Protein AF-A0A7J0AF13-F1 (afdb_monomer)

Nearest PDB structures (foldseek):
  8qsz-assembly1_E  TM=7.015E-01  e=5.509E-02  Schizosaccharomyces pombe
  6hlr-assembly1_E  TM=6.072E-01  e=4.858E-02  Saccharomyces cerevisiae S288C
  9ja1-assembly1_E  TM=4.391E-01  e=2.145E-02  Saccharomyces cerevisiae
  7wbx-assembly1_E  TM=4.270E-01  e=4.023E-02  Komagataella phaffii
  7vba-assembly1_E  TM=4.712E-01  e=6.399E-01  Homo sapiens

Mean predicted aligned error: 3.15 Å

pLDDT: mean 95.15, std 4.58, range [65.56, 98.81]

Secondary structure (DSSP, 8-state):
---GGGGHHHHHHHHHHHHHHHHHHTT-TT-EEEEEEEEHHHHHHHHHHH-TTS-HHHHHHHHHPPP-EEEEEEEEE-SS-EEEEEEEEE-SSSB-HHHHHHHHHHHHHHT-SEEEEEEES--B-HHHHHHHHH-GGGGEEEEEETTEEEEEEEEEEEEETTTTEEEEEEEES--SHHHHHHHHHHH-

Sequence (188 aa):
MRNELSYYPEILDFIKTNLRSNFVSADKENIKIYWGRGELKTNLKRIISENSSLPSCIVEYTHKLQPLDLDVFALITDGVSFEIVILEVKLMKSVGLKEWSQLIGYCLVSNAKYGLLINIDNGCSSRLYDILQFENQLSMITTVYNGNEHNHYLGFMQWNSVTHNFEYSNLGYLKSLSMLSRCLISDF

Structure (mmCIF, N/CA/C/O backbone):
data_AF-A0A7J0AF13-F1
#
_entry.id   AF-A0A7J0AF13-F1
#
loop_
_atom_site.group_PDB
_atom_site.id
_atom_site.type_symbol
_atom_site.label_atom_id
_atom_site.label_alt_id
_atom_site.label_comp_id
_atom_site.label_asym_id
_atom_site.label_entity_id
_atom_site.label_seq_id
_atom_site.pdbx_PDB_ins_code
_atom_site.Cartn_x
_atom_site.Cartn_y
_atom_site.Cartn_z
_atom_site.occupancy
_atom_site.B_iso_or_equiv
_atom_site.auth_seq_id
_atom_site.auth_comp_id
_atom_site.auth_asym_id
_atom_site.auth_atom_id
_atom_site.pdbx_PDB_model_num
ATOM 1 N N . MET A 1 1 ? -0.270 -0.574 -27.224 1.00 65.56 1 MET A N 1
ATOM 2 C CA . MET A 1 1 ? 0.562 -0.372 -26.019 1.00 65.56 1 MET A CA 1
ATOM 3 C C . MET A 1 1 ? -0.387 -0.348 -24.832 1.00 65.56 1 MET A C 1
ATOM 5 O O . MET A 1 1 ? -1.352 0.406 -24.894 1.00 65.56 1 MET A O 1
ATOM 9 N N . ARG A 1 2 ? -0.213 -1.229 -23.839 1.00 82.69 2 ARG A N 1
ATOM 10 C CA . ARG A 1 2 ? -1.023 -1.193 -22.610 1.00 82.69 2 ARG A CA 1
ATOM 11 C C . ARG A 1 2 ? -0.657 0.068 -21.817 1.00 82.69 2 ARG A C 1
ATOM 13 O O . ARG A 1 2 ? 0.496 0.490 -21.849 1.00 82.69 2 ARG A O 1
ATOM 20 N N . ASN A 1 3 ? -1.636 0.688 -21.166 1.00 91.31 3 ASN A N 1
ATOM 21 C CA . ASN A 1 3 ? -1.393 1.770 -20.210 1.00 91.31 3 ASN A CA 1
ATOM 22 C C . ASN A 1 3 ? -1.354 1.200 -18.785 1.00 91.31 3 ASN A C 1
ATOM 24 O O . ASN A 1 3 ? -1.824 0.087 -18.551 1.00 91.31 3 ASN A O 1
ATOM 28 N N . GLU A 1 4 ? -0.814 1.964 -17.840 1.00 94.62 4 GLU A N 1
ATOM 29 C CA . GLU A 1 4 ? -0.686 1.587 -16.425 1.00 94.62 4 GLU A CA 1
ATOM 30 C C . GLU A 1 4 ? -2.000 1.053 -15.823 1.00 94.62 4 GLU A C 1
ATOM 32 O O . GLU A 1 4 ? -2.037 -0.048 -15.273 1.00 94.62 4 GLU A O 1
ATOM 37 N N . LEU A 1 5 ? -3.115 1.756 -16.054 1.00 94.75 5 LEU A N 1
ATOM 38 C CA . LEU A 1 5 ? -4.444 1.379 -15.554 1.00 94.75 5 LEU A CA 1
ATOM 39 C C . LEU A 1 5 ? -4.914 -0.006 -16.025 1.00 94.75 5 LEU A C 1
ATOM 41 O O . LEU A 1 5 ? -5.717 -0.646 -15.345 1.00 94.75 5 LEU A O 1
ATOM 45 N N . SER A 1 6 ? -4.442 -0.476 -17.182 1.00 95.88 6 SER A N 1
ATOM 46 C CA . SER A 1 6 ? -4.829 -1.780 -17.732 1.00 95.88 6 SER A CA 1
ATOM 47 C C . SER A 1 6 ? -4.214 -2.978 -16.998 1.00 95.88 6 SER A C 1
ATOM 49 O O . SER A 1 6 ? -4.656 -4.104 -17.237 1.00 95.88 6 SER A O 1
ATOM 51 N N . TYR A 1 7 ? -3.241 -2.744 -16.109 1.00 96.88 7 TYR A N 1
ATOM 52 C CA . TYR A 1 7 ? -2.615 -3.759 -15.252 1.00 96.88 7 TYR A CA 1
ATOM 53 C C . TYR A 1 7 ? -3.237 -3.825 -13.852 1.00 96.88 7 TYR A C 1
ATOM 55 O O . TYR A 1 7 ? -2.991 -4.769 -13.109 1.00 96.88 7 TYR A O 1
ATOM 63 N N . TYR A 1 8 ? -4.065 -2.849 -13.466 1.00 97.00 8 TYR A N 1
ATOM 64 C CA . TYR A 1 8 ? -4.617 -2.811 -12.108 1.00 97.00 8 TYR A CA 1
ATOM 65 C C . TYR A 1 8 ? -5.438 -4.065 -11.778 1.00 97.00 8 TYR A C 1
ATOM 67 O O . TYR A 1 8 ? -5.203 -4.637 -10.720 1.00 97.00 8 TYR A O 1
ATOM 75 N N . PRO A 1 9 ? -6.347 -4.565 -12.642 1.00 96.88 9 PRO A N 1
ATOM 76 C CA . PRO A 1 9 ? -7.152 -5.735 -12.292 1.00 96.88 9 PRO A CA 1
ATOM 77 C C . PRO A 1 9 ? -6.319 -6.968 -11.911 1.00 96.88 9 PRO A C 1
ATOM 79 O O . PRO A 1 9 ? -6.610 -7.598 -10.899 1.00 96.88 9 PRO A O 1
ATOM 82 N N . GLU A 1 10 ? -5.265 -7.275 -12.673 1.00 97.00 10 GLU A N 1
ATOM 83 C CA . GLU A 1 10 ? -4.387 -8.429 -12.421 1.00 97.00 10 GLU A CA 1
ATOM 84 C C . GLU A 1 10 ? -3.527 -8.240 -11.158 1.00 97.00 10 GLU A C 1
ATOM 86 O O . GLU A 1 10 ? -3.435 -9.155 -10.341 1.00 97.00 10 GLU A O 1
ATOM 91 N N . ILE A 1 11 ? -2.982 -7.039 -10.933 1.00 97.94 11 ILE A N 1
ATOM 92 C CA . ILE A 1 11 ? -2.206 -6.719 -9.724 1.00 97.94 11 ILE A CA 1
ATOM 93 C C . ILE A 1 11 ? -3.076 -6.841 -8.466 1.00 97.94 11 ILE A C 1
ATOM 95 O O . ILE A 1 11 ? -2.681 -7.471 -7.482 1.00 97.94 11 ILE A O 1
ATOM 99 N N . LEU A 1 12 ? -4.270 -6.241 -8.479 1.00 98.19 12 LEU A N 1
ATOM 100 C CA . LEU A 1 12 ? -5.152 -6.214 -7.311 1.00 98.19 12 LEU A CA 1
ATOM 101 C C . LEU A 1 12 ? -5.711 -7.594 -6.981 1.00 98.19 12 LEU A C 1
ATOM 103 O O . LEU A 1 12 ? -5.842 -7.927 -5.801 1.00 98.19 12 LEU A O 1
ATOM 107 N N . ASP A 1 13 ? -6.018 -8.403 -7.995 1.00 97.88 13 ASP A N 1
ATOM 108 C CA . ASP A 1 13 ? -6.452 -9.782 -7.789 1.00 97.88 13 ASP A CA 1
ATOM 109 C C . ASP A 1 13 ? -5.330 -10.644 -7.196 1.00 97.88 13 ASP A C 1
ATOM 111 O O . ASP A 1 13 ? -5.554 -11.364 -6.218 1.00 97.88 13 ASP A O 1
ATOM 115 N N . PHE A 1 14 ? -4.097 -10.485 -7.690 1.00 98.00 14 PHE A N 1
ATOM 116 C CA . PHE A 1 14 ? -2.933 -11.181 -7.147 1.00 98.00 14 PHE A CA 1
ATOM 117 C C . PHE A 1 14 ? -2.690 -10.835 -5.673 1.00 98.00 14 PHE A C 1
ATOM 119 O O . PHE A 1 14 ? -2.551 -11.735 -4.835 1.00 98.00 14 PHE A O 1
ATOM 126 N N . ILE A 1 15 ? -2.672 -9.537 -5.335 1.00 98.12 15 ILE A N 1
ATOM 127 C CA . ILE A 1 15 ? -2.490 -9.073 -3.952 1.00 98.12 15 ILE A CA 1
ATOM 128 C C . ILE A 1 15 ? -3.622 -9.606 -3.075 1.00 98.12 15 ILE A C 1
ATOM 130 O O . ILE A 1 15 ? -3.361 -10.202 -2.032 1.00 98.12 15 ILE A O 1
ATOM 134 N N . LYS A 1 16 ? -4.879 -9.447 -3.504 1.00 98.00 16 LYS A N 1
ATOM 135 C CA . LYS A 1 16 ? -6.052 -9.906 -2.750 1.00 98.00 16 LYS A CA 1
ATOM 136 C C . LYS A 1 16 ? -5.995 -11.404 -2.466 1.00 98.00 16 LYS A C 1
ATOM 138 O O . LYS A 1 16 ? -6.278 -11.808 -1.340 1.00 98.00 16 LYS A O 1
ATOM 143 N N . THR A 1 17 ? -5.633 -12.210 -3.460 1.00 97.31 17 THR A N 1
ATOM 144 C CA . THR A 1 17 ? -5.531 -13.668 -3.328 1.00 97.31 17 THR A CA 1
ATOM 145 C C . THR A 1 17 ? -4.426 -14.061 -2.350 1.00 97.31 17 THR A C 1
ATOM 147 O O . THR A 1 17 ? -4.671 -14.861 -1.449 1.00 97.31 17 THR A O 1
ATOM 150 N N . ASN A 1 18 ? -3.246 -13.437 -2.447 1.00 96.81 18 ASN A N 1
ATOM 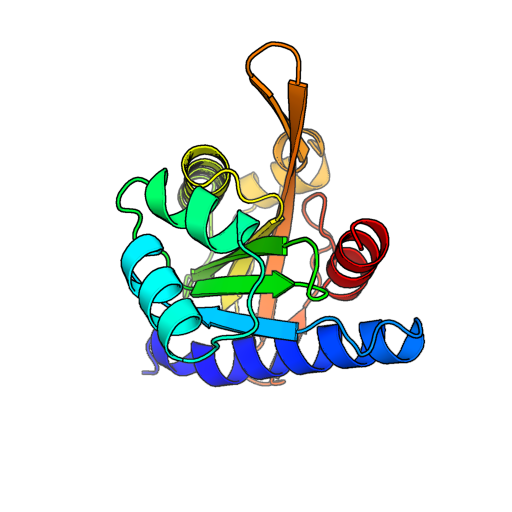151 C CA . ASN A 1 18 ? -2.136 -13.690 -1.524 1.00 96.81 18 ASN A CA 1
ATOM 152 C C . ASN A 1 18 ? -2.479 -13.296 -0.081 1.00 96.81 18 ASN A C 1
ATOM 154 O O . ASN A 1 18 ? -2.287 -14.097 0.834 1.00 96.81 18 ASN A O 1
ATOM 158 N N . LEU A 1 19 ? -3.022 -12.090 0.129 1.00 97.88 19 LEU A N 1
ATOM 159 C CA . LEU A 1 19 ? -3.420 -11.627 1.460 1.00 97.88 19 LEU A CA 1
ATOM 160 C C . LEU A 1 19 ? -4.483 -12.553 2.066 1.00 97.88 19 LEU A C 1
ATOM 162 O O . LEU A 1 19 ? -4.312 -13.025 3.185 1.00 97.88 19 LEU A O 1
ATOM 166 N N . ARG A 1 20 ? -5.539 -12.889 1.310 1.00 97.44 20 ARG A N 1
ATOM 167 C CA . ARG A 1 20 ? -6.596 -13.799 1.779 1.00 97.44 20 ARG A CA 1
ATOM 168 C C . ARG A 1 20 ? -6.065 -15.178 2.141 1.00 97.44 20 ARG A C 1
ATOM 170 O O . ARG A 1 20 ? -6.427 -15.692 3.191 1.00 97.44 20 ARG A O 1
ATOM 177 N N . SER A 1 21 ? -5.202 -15.759 1.308 1.00 97.06 21 SER A N 1
ATOM 178 C CA . SER A 1 21 ? -4.599 -17.065 1.595 1.00 97.06 21 SER A CA 1
ATOM 179 C C . SER A 1 21 ? -3.821 -17.046 2.914 1.00 97.06 21 SER A C 1
ATOM 181 O O . SER A 1 21 ? -3.918 -17.986 3.703 1.00 97.06 21 SER A O 1
ATOM 183 N N . ASN A 1 22 ? -3.078 -15.968 3.178 1.00 97.31 22 ASN A N 1
ATOM 184 C CA . ASN A 1 22 ? -2.325 -15.815 4.421 1.00 97.31 22 ASN A CA 1
ATOM 185 C C . ASN A 1 22 ? -3.239 -15.575 5.629 1.00 97.31 22 ASN A C 1
ATOM 187 O O . ASN A 1 22 ? -2.968 -16.115 6.696 1.00 97.31 22 ASN A O 1
ATOM 191 N N . PHE A 1 23 ? -4.325 -14.814 5.472 1.00 97.50 23 PHE A N 1
ATOM 192 C CA . PHE A 1 23 ? -5.306 -14.604 6.540 1.00 97.50 23 PHE A CA 1
ATOM 193 C C . PHE A 1 23 ? -6.016 -15.903 6.923 1.00 97.50 23 PHE A C 1
ATOM 195 O O . PHE A 1 23 ? -6.114 -16.208 8.105 1.00 97.50 23 PHE A O 1
ATOM 202 N N . VAL A 1 24 ? -6.439 -16.700 5.937 1.00 96.62 24 VAL A N 1
ATOM 203 C CA . VAL A 1 24 ? -7.043 -18.024 6.168 1.00 96.62 24 VAL A CA 1
ATOM 204 C C . VAL A 1 24 ? -6.066 -18.946 6.890 1.00 96.62 24 VAL A C 1
ATOM 206 O O . VAL A 1 24 ? -6.417 -19.556 7.890 1.00 96.62 24 VAL A O 1
ATOM 209 N N . SER A 1 25 ? -4.808 -18.985 6.444 1.00 96.38 25 SER A N 1
ATOM 210 C CA . SER A 1 25 ? -3.770 -19.816 7.073 1.00 96.38 25 SER A CA 1
ATOM 211 C C . SER A 1 25 ? -3.437 -19.403 8.515 1.00 96.38 25 SER A C 1
ATOM 213 O O . SER A 1 25 ? -2.764 -20.151 9.218 1.00 96.38 25 SER A O 1
ATOM 215 N N . ALA A 1 26 ? -3.864 -18.210 8.936 1.00 96.44 26 ALA A N 1
ATOM 216 C CA . ALA A 1 26 ? -3.684 -17.673 10.279 1.00 96.44 26 ALA A CA 1
ATOM 217 C C . ALA A 1 26 ? -4.999 -17.613 11.082 1.00 96.44 26 ALA A C 1
ATOM 219 O O . ALA A 1 26 ? -5.052 -16.901 12.081 1.00 96.44 26 ALA A O 1
ATOM 220 N N . ASP A 1 27 ? -6.056 -18.303 10.635 1.00 95.88 27 ASP A N 1
ATOM 221 C CA . ASP A 1 27 ? -7.389 -18.320 11.260 1.00 95.88 27 ASP A CA 1
ATOM 222 C C . ASP A 1 27 ? -8.041 -16.922 11.390 1.00 95.88 27 ASP A C 1
ATOM 224 O O . ASP A 1 27 ? -8.813 -16.643 12.308 1.00 95.88 27 ASP A O 1
ATOM 228 N N . LYS A 1 28 ? -7.742 -16.020 10.445 1.00 95.81 28 LYS A N 1
ATOM 229 C CA . LYS A 1 28 ? -8.229 -14.627 10.381 1.00 95.81 28 LYS A CA 1
ATOM 230 C C . LYS A 1 28 ? -9.113 -14.377 9.153 1.00 95.81 28 LYS A C 1
ATOM 232 O O . LYS A 1 28 ? -9.051 -13.330 8.508 1.00 95.81 28 LYS A O 1
ATOM 237 N N . GLU A 1 29 ? -9.954 -15.348 8.802 1.00 93.12 29 GLU A N 1
ATOM 238 C CA . GLU A 1 29 ? -10.833 -15.304 7.616 1.00 93.12 29 GLU A CA 1
ATOM 239 C C . GLU A 1 29 ? -11.835 -14.137 7.625 1.00 93.12 29 GLU A C 1
ATOM 241 O O . GLU A 1 29 ? -12.365 -13.742 6.584 1.00 93.12 29 GLU A O 1
ATOM 246 N N . ASN A 1 30 ? -12.096 -13.570 8.804 1.00 93.75 30 ASN A N 1
ATOM 247 C CA . ASN A 1 30 ? -12.974 -12.424 8.989 1.00 93.75 30 ASN A CA 1
ATOM 248 C C . ASN A 1 30 ? -12.384 -11.110 8.451 1.00 93.75 30 ASN A C 1
ATOM 250 O O . ASN A 1 30 ? -13.149 -10.163 8.259 1.00 93.75 30 ASN A O 1
ATOM 254 N N . ILE A 1 31 ? -11.074 -11.042 8.174 1.00 97.00 31 ILE A N 1
ATOM 255 C CA . ILE A 1 31 ? -10.447 -9.857 7.580 1.00 97.00 31 ILE A CA 1
ATOM 256 C C . ILE A 1 31 ? -10.919 -9.689 6.128 1.00 97.00 31 ILE A C 1
ATOM 258 O O . ILE A 1 31 ? -10.664 -10.511 5.241 1.00 97.00 31 ILE A O 1
ATOM 262 N N . LYS A 1 32 ? -11.591 -8.571 5.858 1.00 96.94 32 LYS A N 1
ATOM 263 C CA . LYS A 1 32 ? -12.127 -8.196 4.545 1.00 96.94 32 LYS A CA 1
ATOM 264 C C . LYS A 1 32 ? -11.260 -7.129 3.889 1.00 96.94 32 LYS A C 1
ATOM 266 O O . LYS A 1 32 ? -10.675 -6.293 4.564 1.00 96.94 32 LYS A O 1
ATOM 271 N N . ILE A 1 33 ? -11.221 -7.151 2.555 1.00 98.00 33 ILE A N 1
ATOM 272 C CA . ILE A 1 33 ? -10.459 -6.216 1.716 1.00 98.00 33 ILE A CA 1
ATOM 273 C C . ILE A 1 33 ? -11.420 -5.567 0.719 1.00 98.00 33 ILE A C 1
ATOM 275 O O . ILE A 1 33 ? -12.063 -6.279 -0.063 1.00 98.00 33 ILE A O 1
ATOM 279 N N . TYR A 1 34 ? -11.473 -4.237 0.713 1.00 98.12 34 TYR A N 1
ATOM 280 C CA . TYR A 1 34 ? -12.252 -3.431 -0.226 1.00 98.12 34 TYR A CA 1
ATOM 281 C C . TYR A 1 34 ? -11.329 -2.490 -1.001 1.00 98.12 34 TYR A C 1
ATOM 283 O O . TYR A 1 34 ? -10.564 -1.739 -0.405 1.00 98.12 34 TYR A O 1
ATOM 291 N N . TRP A 1 35 ? -11.410 -2.518 -2.330 1.00 98.12 35 TRP A N 1
ATOM 292 C CA . TRP A 1 35 ? -10.559 -1.707 -3.202 1.00 98.12 35 TRP A CA 1
ATOM 293 C C . TRP A 1 35 ? -11.234 -0.390 -3.601 1.00 98.12 35 TRP A C 1
ATOM 295 O O . TRP A 1 35 ? -12.439 -0.351 -3.878 1.00 98.12 35 TRP A O 1
ATOM 305 N N . GLY A 1 36 ? -10.440 0.673 -3.703 1.00 97.31 36 GLY A N 1
ATOM 306 C CA . GLY A 1 36 ? -10.844 1.961 -4.264 1.00 97.31 36 GLY A CA 1
ATOM 307 C C . GLY A 1 36 ? -9.745 2.579 -5.131 1.00 97.31 36 GLY A C 1
ATOM 308 O O . GLY A 1 36 ? -8.573 2.246 -4.986 1.00 97.31 36 GLY A O 1
ATOM 309 N N . ARG A 1 37 ? -10.131 3.466 -6.056 1.00 96.31 37 ARG A N 1
ATOM 310 C CA . ARG A 1 37 ? -9.220 4.165 -6.984 1.00 96.31 37 ARG A CA 1
ATOM 311 C C . ARG A 1 37 ? -9.659 5.610 -7.195 1.00 96.31 37 ARG A C 1
ATOM 313 O O . ARG A 1 37 ? -10.852 5.857 -7.370 1.00 96.31 37 ARG A O 1
ATOM 320 N N . GLY A 1 38 ? -8.697 6.523 -7.297 1.00 96.00 38 GLY A N 1
ATOM 321 C CA . GLY A 1 38 ? -8.934 7.960 -7.395 1.00 96.00 38 GLY A CA 1
ATOM 322 C C . GLY A 1 38 ? -9.121 8.566 -6.010 1.00 96.00 38 GLY A C 1
ATOM 323 O O . GLY A 1 38 ? -8.490 8.126 -5.051 1.00 96.00 38 GLY A O 1
ATOM 324 N N . GLU A 1 39 ? -10.000 9.557 -5.903 1.00 97.75 39 GLU A N 1
ATOM 325 C CA . GLU A 1 39 ? -10.190 10.318 -4.669 1.00 97.75 39 GLU A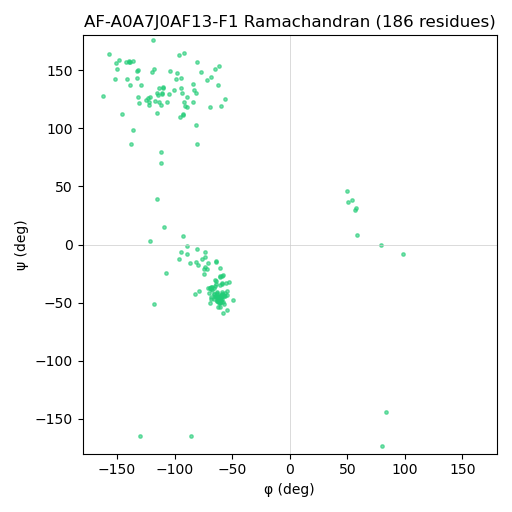 CA 1
ATOM 326 C C . GLU A 1 39 ? -10.632 9.424 -3.490 1.00 97.75 39 GLU A C 1
ATOM 328 O O . GLU A 1 39 ? -11.682 8.762 -3.532 1.00 97.75 39 GLU A O 1
ATOM 333 N N . LEU A 1 40 ? -9.811 9.396 -2.436 1.00 97.69 40 LEU A N 1
ATOM 334 C CA . LEU A 1 40 ? -9.927 8.504 -1.282 1.00 97.69 40 LEU A CA 1
ATOM 335 C C . LEU A 1 40 ? -11.260 8.672 -0.540 1.00 97.69 40 LEU A C 1
ATOM 337 O O . LEU A 1 40 ? -11.947 7.683 -0.273 1.00 97.69 40 LEU A O 1
ATOM 341 N N . LYS A 1 41 ? -11.669 9.908 -0.229 1.00 97.25 41 LYS A N 1
ATOM 342 C CA . LYS A 1 41 ? -12.869 10.191 0.573 1.00 97.25 41 LYS A CA 1
ATOM 343 C C . LYS A 1 41 ? -14.140 9.740 -0.138 1.00 97.25 41 LYS A C 1
ATOM 345 O O . LYS A 1 41 ? -15.013 9.128 0.477 1.00 97.25 41 LYS A O 1
ATOM 350 N N . THR A 1 42 ? -14.254 10.020 -1.430 1.00 96.94 42 THR A N 1
ATOM 351 C CA . THR A 1 42 ? -15.397 9.639 -2.265 1.00 96.94 42 THR A CA 1
ATOM 352 C C . THR A 1 42 ? -15.482 8.126 -2.406 1.00 96.94 42 THR A C 1
ATOM 354 O O . THR A 1 42 ? -16.564 7.556 -2.258 1.00 96.94 42 THR A O 1
ATOM 357 N N . ASN A 1 43 ? -14.351 7.449 -2.614 1.00 97.75 43 ASN A N 1
ATOM 358 C CA . ASN A 1 43 ? -14.334 5.991 -2.698 1.00 97.75 43 ASN A CA 1
ATOM 359 C C . ASN A 1 43 ? -14.662 5.317 -1.363 1.00 97.75 43 ASN A C 1
ATOM 361 O O . ASN A 1 43 ? -15.409 4.342 -1.362 1.00 97.75 43 ASN A O 1
ATOM 365 N N . LEU A 1 44 ? -14.174 5.834 -0.233 1.00 97.44 44 LEU A N 1
ATOM 366 C CA . LEU A 1 44 ? -14.549 5.314 1.084 1.00 97.44 44 LEU A CA 1
ATOM 367 C C . LEU A 1 44 ? -16.041 5.500 1.357 1.00 97.44 44 LEU A C 1
ATOM 369 O O . LEU A 1 44 ? -16.696 4.554 1.784 1.00 97.44 44 LEU A O 1
ATOM 373 N N . LYS A 1 45 ? -16.618 6.663 1.026 1.00 96.31 45 LYS A N 1
ATOM 374 C CA . LYS A 1 45 ? -18.074 6.877 1.111 1.00 96.31 45 LYS A CA 1
ATOM 375 C C . 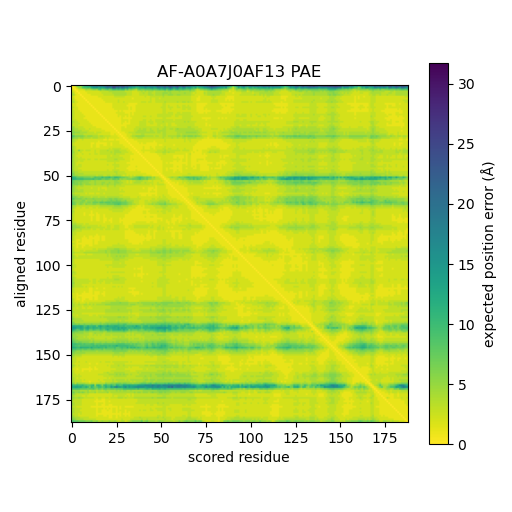LYS A 1 45 ? -18.854 5.859 0.282 1.00 96.31 45 LYS A C 1
ATOM 377 O O . LYS A 1 45 ? -19.844 5.322 0.772 1.00 96.31 45 LYS A O 1
ATOM 382 N N . ARG A 1 46 ? -18.394 5.567 -0.939 1.00 97.25 46 ARG A N 1
ATOM 383 C CA . ARG A 1 46 ? -18.987 4.532 -1.796 1.00 97.25 46 ARG A CA 1
ATOM 384 C C . ARG A 1 46 ? -18.914 3.153 -1.128 1.00 97.25 46 ARG A C 1
ATOM 386 O O . ARG A 1 46 ? -19.944 2.502 -0.987 1.00 97.25 46 ARG A O 1
ATOM 393 N N . ILE A 1 47 ? -17.737 2.748 -0.645 1.00 97.62 47 ILE A N 1
ATOM 394 C CA . ILE A 1 47 ? -17.539 1.460 0.042 1.00 97.62 47 ILE A CA 1
ATOM 395 C C . ILE A 1 47 ? -18.446 1.351 1.279 1.00 97.62 47 ILE A C 1
ATOM 397 O O . ILE A 1 47 ? -19.083 0.319 1.470 1.00 97.62 47 ILE A O 1
ATOM 401 N N . ILE A 1 48 ? -18.568 2.418 2.074 1.00 96.81 48 ILE A N 1
ATOM 402 C CA . ILE A 1 48 ? -19.472 2.484 3.233 1.00 96.81 48 ILE A CA 1
ATOM 403 C C . ILE A 1 48 ? -20.934 2.332 2.806 1.00 96.81 48 ILE A C 1
ATOM 405 O O . ILE A 1 48 ? -21.660 1.545 3.405 1.00 96.81 48 ILE A O 1
ATOM 409 N N . SER A 1 49 ? -21.374 3.031 1.754 1.00 96.38 49 SER A N 1
ATOM 410 C CA . SER A 1 49 ? -22.761 2.916 1.278 1.00 96.38 49 SER A CA 1
ATOM 411 C C . SER A 1 49 ? -23.110 1.525 0.745 1.00 96.38 49 SER A C 1
ATOM 413 O O . SER A 1 49 ? -24.251 1.091 0.866 1.00 96.38 49 SER A O 1
ATOM 415 N N . GLU A 1 50 ? -22.129 0.815 0.186 1.00 96.69 50 GLU A N 1
ATOM 416 C CA . GLU A 1 50 ? -22.293 -0.544 -0.335 1.00 96.69 50 GLU A CA 1
ATOM 417 C C . GLU A 1 50 ? -22.225 -1.612 0.775 1.00 96.69 50 GLU A C 1
ATOM 419 O O . GLU A 1 50 ? -22.615 -2.754 0.544 1.00 96.69 50 GLU A O 1
ATOM 424 N N . ASN A 1 51 ? -21.739 -1.265 1.977 1.00 95.00 51 ASN A N 1
ATOM 425 C CA . ASN A 1 51 ? -21.463 -2.213 3.060 1.00 95.00 51 ASN A CA 1
ATOM 426 C C . ASN A 1 51 ? -21.920 -1.656 4.421 1.00 95.00 51 ASN A C 1
ATOM 428 O O . ASN A 1 51 ? -21.130 -1.104 5.188 1.00 95.00 51 ASN A O 1
ATOM 432 N N . SER A 1 52 ? -23.196 -1.863 4.762 1.00 84.88 52 SER A N 1
ATOM 433 C CA . SER A 1 52 ? -23.817 -1.330 5.989 1.00 84.88 52 SER A CA 1
ATOM 434 C C . SER A 1 52 ? -23.237 -1.867 7.304 1.00 84.88 52 SER A C 1
ATOM 436 O O . SER A 1 52 ? -23.506 -1.303 8.360 1.00 84.88 52 SER A O 1
ATOM 438 N N . SER A 1 53 ? -22.450 -2.945 7.261 1.00 88.88 53 SER A N 1
ATOM 439 C CA . SER A 1 53 ? -21.856 -3.584 8.439 1.00 88.88 53 SER A CA 1
ATOM 440 C C . SER A 1 53 ? -20.449 -3.080 8.782 1.00 88.88 53 SER A C 1
ATOM 442 O O . SER A 1 53 ? -19.770 -3.717 9.584 1.00 88.88 53 SER A O 1
ATOM 444 N N . LEU A 1 54 ? -19.947 -2.033 8.119 1.00 93.56 54 LEU A N 1
ATOM 445 C CA . LEU A 1 54 ? -18.621 -1.490 8.421 1.00 93.56 54 LEU A CA 1
ATOM 446 C C . LEU A 1 54 ? -18.615 -0.740 9.766 1.00 93.56 54 LEU A C 1
ATOM 448 O O . LEU A 1 54 ? -19.583 -0.041 10.074 1.00 93.56 54 LEU A O 1
ATOM 452 N N . PRO A 1 55 ? -17.535 -0.853 10.564 1.00 92.94 55 PRO A N 1
ATOM 453 C CA . PRO A 1 55 ? -17.455 -0.213 11.873 1.00 92.94 55 PRO A CA 1
ATOM 454 C C . PRO A 1 55 ? -17.460 1.321 11.788 1.00 92.94 55 PRO A C 1
ATOM 456 O O . PRO A 1 55 ? -16.965 1.926 10.831 1.00 92.94 55 PRO A O 1
ATOM 459 N N . SER A 1 56 ? -17.986 1.970 12.833 1.00 93.69 56 SER A N 1
ATOM 460 C CA . SER A 1 56 ? -18.136 3.433 12.903 1.00 93.69 56 SER A CA 1
ATOM 461 C C . SER A 1 56 ? -16.807 4.188 12.816 1.00 93.69 56 SER A C 1
ATOM 463 O O . SER A 1 56 ? -16.772 5.300 12.289 1.00 93.69 56 SER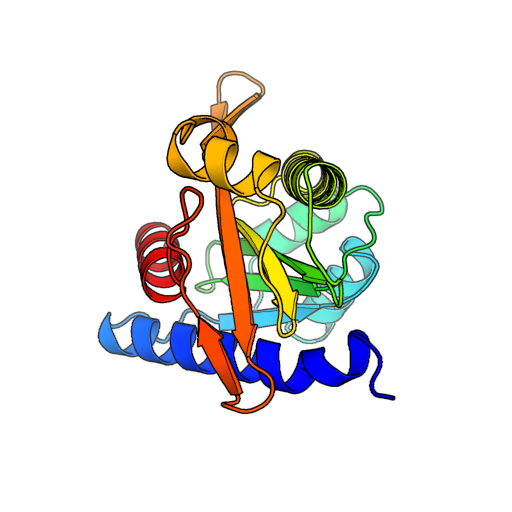 A O 1
ATOM 465 N N . CYS A 1 57 ? -15.701 3.579 13.253 1.00 95.25 57 CYS A N 1
ATOM 466 C CA . CYS A 1 57 ? -14.363 4.166 13.177 1.00 95.25 57 CYS A CA 1
ATOM 467 C C . CYS A 1 57 ? -13.944 4.504 11.730 1.00 95.25 57 CYS A C 1
ATOM 469 O O . CYS A 1 57 ? -13.309 5.535 11.504 1.00 95.25 57 CYS A O 1
ATOM 471 N N . ILE A 1 58 ? -14.377 3.719 10.732 1.00 96.88 58 ILE A N 1
ATOM 472 C CA . ILE A 1 58 ? -14.127 3.990 9.303 1.00 96.88 58 ILE A CA 1
ATOM 473 C C . ILE A 1 58 ? -14.911 5.227 8.846 1.00 96.88 58 ILE A C 1
ATOM 475 O O . ILE A 1 58 ? -14.410 6.053 8.077 1.00 96.88 58 ILE A O 1
ATOM 479 N N . VAL A 1 59 ? -16.144 5.386 9.337 1.00 95.12 59 VAL A N 1
ATOM 480 C CA . VAL A 1 59 ? -17.002 6.540 9.034 1.00 95.12 59 VAL A CA 1
ATOM 481 C C . VAL A 1 59 ? -16.400 7.818 9.620 1.00 95.12 59 VAL A C 1
ATOM 483 O O . VAL A 1 59 ? -16.278 8.827 8.925 1.00 95.12 59 VAL A O 1
ATOM 486 N N . GLU A 1 60 ? -15.972 7.776 10.881 1.00 95.62 60 GLU A N 1
ATOM 487 C CA . GLU A 1 60 ? -15.309 8.896 11.557 1.00 95.62 60 GLU A CA 1
ATOM 488 C C . GLU A 1 60 ? -14.009 9.306 10.864 1.00 95.62 60 GLU A C 1
ATOM 490 O O . GLU A 1 60 ? -13.775 10.498 10.645 1.00 95.62 60 GLU A O 1
ATOM 495 N N . TYR A 1 61 ? -13.187 8.329 10.479 1.00 95.88 61 TYR A N 1
ATOM 496 C CA . TYR A 1 61 ? -11.980 8.556 9.691 1.00 95.88 61 TYR A CA 1
ATOM 497 C C . TYR A 1 61 ? -12.301 9.253 8.363 1.00 95.88 61 TYR A C 1
ATOM 499 O O . TYR A 1 61 ? -11.744 10.310 8.061 1.00 95.88 61 TYR A O 1
ATOM 507 N N . THR A 1 62 ? -13.284 8.737 7.618 1.00 95.94 62 THR A N 1
ATOM 508 C CA . THR A 1 62 ? -13.684 9.278 6.308 1.00 95.94 62 THR A CA 1
ATOM 509 C C . THR A 1 62 ? -14.129 10.742 6.388 1.00 95.94 62 THR A C 1
ATOM 511 O O . THR A 1 62 ? -13.884 11.522 5.465 1.00 95.94 62 THR A O 1
ATOM 514 N N . HIS A 1 63 ? -14.756 11.167 7.489 1.00 93.50 63 HIS A N 1
ATOM 515 C CA . HIS A 1 63 ? -15.152 12.566 7.672 1.00 93.50 63 HIS A CA 1
ATOM 516 C C . HIS A 1 63 ? -13.958 13.522 7.786 1.00 93.50 63 HIS A C 1
ATOM 518 O O . HIS A 1 63 ? -14.023 14.626 7.232 1.00 93.50 63 HIS A O 1
ATOM 524 N N . LYS A 1 64 ? -12.876 13.087 8.443 1.00 92.31 64 LYS A N 1
ATOM 525 C CA . LYS A 1 64 ? -11.668 13.886 8.711 1.00 92.31 64 LYS A CA 1
ATOM 526 C C . LYS A 1 64 ? -10.727 13.985 7.508 1.00 92.31 64 LYS A C 1
ATOM 528 O O . LYS A 1 64 ? -9.888 14.883 7.472 1.00 92.31 64 LYS A O 1
ATOM 533 N N . LEU A 1 65 ? -10.880 13.100 6.522 1.00 93.25 65 LEU A N 1
ATOM 534 C CA . LEU A 1 65 ? -10.034 13.082 5.334 1.00 93.25 65 LEU A CA 1
ATOM 535 C C . LEU A 1 65 ? -10.135 14.364 4.505 1.00 93.25 65 LEU A C 1
ATOM 537 O O . LEU A 1 65 ? -11.233 14.874 4.231 1.00 93.25 65 LEU A O 1
ATOM 541 N N . GLN A 1 66 ? -8.967 14.821 4.061 1.00 89.25 66 GLN A N 1
ATOM 542 C CA . GLN A 1 66 ? -8.815 15.791 2.983 1.00 89.25 66 GLN A CA 1
ATOM 543 C C . GLN A 1 66 ? -8.937 15.088 1.622 1.00 89.25 66 GLN A C 1
ATOM 545 O O . GLN A 1 66 ? -8.702 13.879 1.554 1.00 89.25 66 GLN A O 1
ATOM 550 N N . PRO A 1 67 ? -9.296 15.814 0.546 1.00 89.44 67 PRO A N 1
ATOM 551 C CA . PRO A 1 67 ? -9.257 15.264 -0.804 1.00 89.44 67 PRO A CA 1
ATOM 552 C C . PRO A 1 67 ? -7.854 14.754 -1.135 1.00 89.44 67 PRO A C 1
ATOM 554 O O . PRO A 1 67 ? -6.877 15.495 -1.008 1.00 89.44 67 PRO A O 1
ATOM 557 N N . LEU A 1 68 ? -7.762 13.490 -1.541 1.00 96.12 68 LEU A N 1
ATOM 558 C CA . LEU A 1 68 ? -6.499 12.854 -1.893 1.00 96.12 68 LEU A CA 1
ATOM 559 C C . LEU A 1 68 ? -6.721 11.866 -3.033 1.00 96.12 68 LEU A C 1
ATOM 561 O O . LEU A 1 68 ? -7.383 10.847 -2.843 1.00 96.12 68 LEU A O 1
ATOM 565 N N . ASP A 1 69 ? -6.169 12.167 -4.204 1.00 97.50 69 ASP A N 1
ATOM 566 C CA . ASP A 1 69 ? -6.216 11.273 -5.358 1.00 97.50 69 ASP A CA 1
ATOM 567 C C . ASP A 1 69 ? -5.095 10.238 -5.279 1.00 97.50 69 ASP A C 1
ATOM 569 O O . ASP A 1 69 ? -3.917 10.590 -5.199 1.00 97.50 69 ASP A O 1
ATOM 573 N N . LEU A 1 70 ? -5.485 8.963 -5.301 1.00 97.94 70 LEU A N 1
ATOM 574 C CA . LEU A 1 70 ? -4.590 7.812 -5.228 1.00 97.94 70 LEU A CA 1
ATOM 575 C C . LEU A 1 70 ? -4.728 6.943 -6.478 1.00 97.94 70 LEU A C 1
ATOM 577 O O . LEU A 1 70 ? -5.832 6.787 -7.013 1.00 97.94 70 LEU A O 1
ATOM 581 N N . ASP A 1 71 ? -3.633 6.297 -6.878 1.00 97.88 71 ASP A N 1
ATOM 582 C CA . ASP A 1 71 ? -3.657 5.258 -7.909 1.00 97.88 71 ASP A CA 1
ATOM 583 C C . ASP A 1 71 ? -4.605 4.126 -7.494 1.00 97.88 71 ASP A C 1
ATOM 585 O O . ASP A 1 71 ? -5.597 3.860 -8.175 1.00 97.88 71 ASP A O 1
ATOM 589 N N . VAL A 1 72 ? -4.338 3.488 -6.349 1.00 98.31 72 VAL A N 1
ATOM 590 C CA . VAL A 1 72 ? -5.228 2.513 -5.705 1.00 98.31 72 VAL A CA 1
ATOM 591 C C . VAL A 1 72 ? -5.040 2.552 -4.185 1.00 98.31 72 VAL A C 1
ATOM 593 O O . VAL A 1 72 ? -3.949 2.809 -3.679 1.00 98.31 72 VAL A O 1
ATOM 596 N N . PHE A 1 73 ? -6.092 2.228 -3.436 1.00 98.62 73 PHE A N 1
ATOM 597 C CA . PHE A 1 73 ? -5.982 1.872 -2.023 1.00 98.62 73 PHE A CA 1
ATOM 598 C C . PHE A 1 73 ? -6.843 0.655 -1.670 1.00 98.62 73 PHE A C 1
ATOM 600 O O . PHE A 1 73 ? -7.834 0.348 -2.341 1.00 98.62 73 PHE A O 1
ATOM 607 N N . ALA A 1 74 ? -6.473 -0.012 -0.579 1.00 98.56 74 ALA A N 1
ATOM 608 C CA . ALA A 1 74 ? -7.261 -1.035 0.089 1.00 98.56 74 ALA A CA 1
ATOM 609 C C . ALA A 1 74 ? -7.744 -0.516 1.445 1.00 98.56 74 ALA A C 1
ATOM 611 O O . ALA A 1 74 ? -6.935 -0.061 2.250 1.00 98.56 74 ALA A O 1
ATOM 612 N N . LEU A 1 75 ? -9.039 -0.648 1.716 1.00 98.44 75 LEU A N 1
ATOM 613 C CA . LEU A 1 75 ? -9.581 -0.660 3.070 1.00 98.44 75 LEU A CA 1
ATOM 614 C C . LEU A 1 75 ? -9.591 -2.108 3.561 1.00 98.44 75 LEU A C 1
ATOM 616 O O . LEU A 1 75 ? -10.268 -2.953 2.968 1.00 98.44 75 LEU A O 1
ATOM 620 N N . ILE A 1 76 ? -8.854 -2.386 4.632 1.00 98.38 76 ILE A N 1
ATOM 621 C CA . ILE A 1 76 ? -8.754 -3.712 5.245 1.00 98.38 76 ILE A CA 1
ATOM 622 C C . ILE A 1 76 ? -9.345 -3.644 6.649 1.00 98.38 76 ILE A C 1
ATOM 624 O O . ILE A 1 76 ? -9.023 -2.729 7.394 1.00 98.38 76 ILE A O 1
ATOM 628 N N . THR A 1 77 ? -10.239 -4.562 7.010 1.00 97.81 77 THR A N 1
ATOM 629 C CA . THR A 1 77 ? -10.939 -4.527 8.306 1.00 97.81 77 THR A CA 1
ATOM 630 C C . THR A 1 77 ? -11.335 -5.921 8.766 1.00 97.81 77 THR A C 1
ATOM 632 O O . THR A 1 77 ? -11.764 -6.741 7.956 1.00 97.81 77 THR A O 1
ATOM 635 N N . ASP A 1 78 ? -11.241 -6.172 10.067 1.00 96.31 78 ASP A N 1
ATOM 636 C CA . ASP A 1 78 ? -11.723 -7.381 10.744 1.00 96.31 78 ASP A CA 1
ATOM 637 C C . ASP A 1 78 ? -13.193 -7.269 11.211 1.00 96.31 78 ASP A C 1
ATOM 639 O O . ASP A 1 78 ? -13.755 -8.225 11.750 1.00 96.31 78 ASP A O 1
ATOM 643 N N . GLY A 1 79 ? -13.822 -6.108 10.978 1.00 94.88 79 GLY A N 1
ATOM 644 C CA . GLY A 1 79 ? -15.161 -5.746 11.449 1.00 94.88 79 GLY A CA 1
ATOM 645 C C . GLY A 1 79 ? -15.180 -4.884 12.717 1.00 94.88 79 GLY A C 1
ATOM 646 O O . GLY A 1 79 ? -16.245 -4.381 13.072 1.00 94.88 79 GLY A O 1
ATOM 647 N N . VAL A 1 80 ? -14.034 -4.672 13.369 1.00 94.94 80 VAL A N 1
ATOM 648 C CA . VAL A 1 80 ? -13.883 -3.876 14.598 1.00 94.94 80 VAL A CA 1
ATOM 649 C C . VAL A 1 80 ? -12.963 -2.681 14.357 1.00 94.94 80 VAL A C 1
ATOM 651 O O . VAL A 1 80 ? -13.341 -1.539 14.631 1.00 94.94 80 VAL A O 1
ATOM 654 N N . SER A 1 81 ? -11.778 -2.924 13.805 1.00 95.69 81 SER A N 1
ATOM 655 C CA . SER A 1 81 ? -10.795 -1.911 13.424 1.00 95.69 81 SER A CA 1
ATOM 656 C C . SER A 1 81 ? -10.533 -1.959 11.917 1.00 95.69 81 SER A C 1
ATOM 658 O O . SER A 1 81 ? -11.117 -2.760 11.178 1.00 95.69 81 SER A O 1
ATOM 660 N N . PHE A 1 82 ? -9.713 -1.039 11.415 1.00 97.69 82 PHE A N 1
ATOM 661 C CA . PHE A 1 82 ? -9.355 -1.008 10.004 1.00 97.69 82 PHE A CA 1
ATOM 662 C C . PHE A 1 82 ? -7.950 -0.465 9.792 1.00 97.69 82 PHE A C 1
ATOM 664 O O . PHE A 1 82 ? -7.441 0.297 10.607 1.00 97.69 82 PHE A O 1
ATOM 671 N N . GLU A 1 83 ? -7.392 -0.800 8.636 1.00 98.06 83 GLU A N 1
ATOM 672 C CA . GLU A 1 83 ? -6.159 -0.237 8.110 1.00 98.06 83 GLU A CA 1
ATOM 673 C C . GLU A 1 83 ? -6.347 0.164 6.643 1.00 98.06 83 GLU A C 1
ATOM 675 O O . GLU A 1 83 ? -7.124 -0.449 5.898 1.00 98.06 83 GLU A O 1
ATOM 680 N N . ILE A 1 84 ? -5.625 1.206 6.223 1.00 98.12 84 ILE A N 1
ATOM 681 C CA . ILE A 1 84 ? -5.527 1.616 4.818 1.00 98.12 84 ILE A CA 1
ATOM 682 C C . ILE A 1 84 ? -4.166 1.189 4.275 1.00 98.12 84 ILE A C 1
ATOM 684 O O . ILE A 1 84 ? -3.126 1.500 4.858 1.00 98.12 84 ILE A O 1
ATOM 688 N N . VAL A 1 85 ? -4.183 0.514 3.126 1.00 98.69 85 VAL A N 1
ATOM 689 C CA . VAL A 1 85 ? -2.983 0.198 2.344 1.00 98.69 85 VAL A CA 1
ATOM 690 C C . VAL A 1 85 ? -3.024 0.998 1.050 1.00 98.69 85 VAL A C 1
ATOM 692 O O . VAL A 1 85 ? -3.947 0.826 0.256 1.00 98.69 85 VAL A O 1
ATOM 695 N N . ILE A 1 86 ? -2.035 1.855 0.815 1.00 98.81 86 ILE A N 1
ATOM 696 C CA . ILE A 1 86 ? -1.918 2.630 -0.428 1.00 98.81 86 ILE A CA 1
ATOM 697 C C . ILE A 1 86 ? -1.015 1.888 -1.406 1.00 98.81 86 ILE A C 1
ATOM 699 O O . ILE A 1 86 ? 0.056 1.418 -1.028 1.00 98.81 86 ILE A O 1
ATOM 703 N N . LEU A 1 87 ? -1.434 1.801 -2.666 1.00 98.62 87 LEU A N 1
ATOM 704 C CA . LEU A 1 87 ? -0.615 1.278 -3.753 1.00 98.62 87 LEU A CA 1
ATOM 705 C C . LEU A 1 87 ? -0.357 2.412 -4.744 1.00 98.62 87 LEU A C 1
ATOM 707 O O . LEU A 1 87 ? -1.285 2.867 -5.409 1.00 98.62 87 LEU A O 1
ATOM 711 N N . GLU A 1 88 ? 0.897 2.840 -4.845 1.00 98.56 88 GLU A N 1
ATOM 712 C CA . GLU A 1 88 ? 1.364 3.730 -5.906 1.00 98.56 88 GLU A CA 1
ATOM 713 C C . GLU A 1 88 ? 1.909 2.855 -7.030 1.00 98.56 88 GLU A C 1
ATOM 715 O O . GLU A 1 88 ? 2.920 2.172 -6.851 1.00 98.56 88 GLU A O 1
ATOM 720 N N . VAL A 1 89 ? 1.227 2.821 -8.172 1.00 98.31 89 VAL A N 1
ATOM 721 C CA . VAL A 1 89 ? 1.554 1.907 -9.270 1.00 98.31 89 VAL A CA 1
ATOM 722 C C . VAL A 1 89 ? 2.119 2.717 -10.422 1.00 98.31 89 VAL A C 1
ATOM 724 O O . VAL A 1 89 ? 1.600 3.772 -10.768 1.00 98.31 89 VAL A O 1
ATOM 727 N N . LYS A 1 90 ? 3.215 2.242 -11.009 1.00 98.19 90 LYS A N 1
ATOM 728 C CA . LYS A 1 90 ? 3.911 2.939 -12.086 1.00 98.19 90 LYS A CA 1
ATOM 729 C C . LYS A 1 90 ? 4.227 2.014 -13.245 1.00 98.19 90 LYS A C 1
ATOM 731 O O . LYS A 1 90 ? 4.589 0.858 -13.052 1.00 98.19 90 LYS A O 1
ATOM 736 N N . LEU A 1 91 ? 4.125 2.544 -14.460 1.00 97.50 91 LEU A N 1
ATOM 737 C CA . LEU A 1 91 ? 4.671 1.932 -15.673 1.00 97.50 91 LEU A CA 1
ATOM 738 C C . LEU A 1 91 ? 5.837 2.785 -16.194 1.00 97.50 91 LEU A C 1
ATOM 740 O O . LEU A 1 91 ? 5.682 3.598 -17.106 1.00 97.50 91 LEU A O 1
ATOM 744 N N . MET A 1 92 ? 7.012 2.636 -15.576 1.00 97.00 92 MET A N 1
ATOM 745 C CA . MET A 1 92 ? 8.196 3.455 -15.860 1.00 97.00 92 MET A CA 1
ATOM 746 C C . MET A 1 92 ? 9.444 2.593 -16.053 1.00 97.00 92 MET A C 1
ATOM 748 O O . MET A 1 92 ? 9.605 1.574 -15.395 1.00 97.00 92 MET A O 1
ATOM 752 N N . LYS A 1 93 ? 10.400 3.054 -16.875 1.00 96.56 93 LYS A N 1
ATOM 753 C CA . LYS A 1 93 ? 11.713 2.385 -17.029 1.00 96.56 93 LYS A CA 1
ATOM 754 C C . LYS A 1 93 ? 12.452 2.206 -15.701 1.00 96.56 93 LYS A C 1
ATOM 756 O O . LYS A 1 93 ? 13.198 1.253 -15.528 1.00 96.56 93 LYS A O 1
ATOM 761 N N . SER A 1 94 ? 12.273 3.155 -14.789 1.00 96.81 94 SER A N 1
ATOM 762 C CA . SER A 1 94 ? 12.750 3.066 -13.415 1.00 96.81 94 SER A CA 1
ATOM 763 C C . SER A 1 94 ? 12.014 4.089 -12.561 1.00 96.81 94 SER A C 1
ATOM 765 O O . SER A 1 94 ? 12.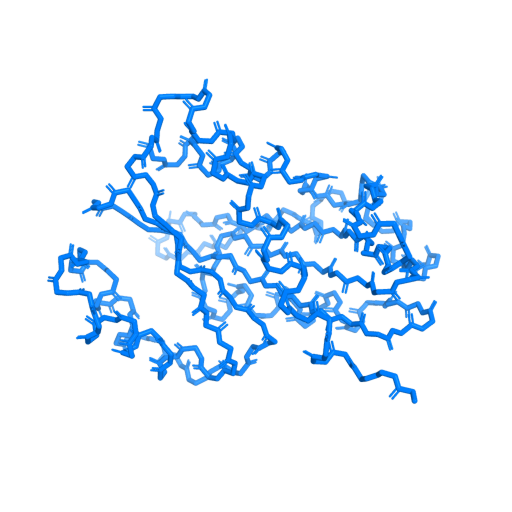034 5.275 -12.903 1.00 96.81 94 SER A O 1
ATOM 767 N N . VAL A 1 95 ? 11.425 3.667 -11.446 1.00 97.50 95 VAL A N 1
ATOM 768 C CA . VAL A 1 95 ? 10.897 4.604 -10.440 1.00 97.50 95 VAL A CA 1
ATOM 769 C C . VAL A 1 95 ? 12.023 5.194 -9.595 1.00 97.50 95 VAL A C 1
ATOM 771 O O . VAL A 1 95 ? 13.054 4.553 -9.360 1.00 97.50 95 VAL A O 1
ATOM 774 N N . GLY A 1 96 ? 11.853 6.428 -9.140 1.00 97.38 96 GLY A N 1
ATOM 775 C CA . GLY A 1 96 ? 12.859 7.149 -8.377 1.00 97.38 96 GLY A CA 1
ATOM 776 C C . GLY A 1 96 ? 12.313 7.762 -7.098 1.00 97.38 96 GLY A C 1
ATOM 777 O O . GLY A 1 96 ? 11.227 7.449 -6.615 1.00 97.38 96 GLY A O 1
ATOM 778 N N . LEU A 1 97 ? 13.105 8.678 -6.541 1.00 96.38 97 LEU A N 1
ATOM 779 C CA . LEU A 1 97 ? 12.755 9.375 -5.305 1.00 96.38 97 LEU A CA 1
ATOM 780 C C . LEU A 1 97 ? 11.465 10.183 -5.414 1.00 96.38 97 LEU A C 1
ATOM 782 O O . LEU A 1 97 ? 10.798 10.366 -4.408 1.00 96.38 97 LEU A O 1
ATOM 786 N N . LYS A 1 98 ? 11.098 10.644 -6.612 1.00 98.00 98 LYS A N 1
ATOM 787 C CA . LYS A 1 98 ? 9.858 11.390 -6.820 1.00 98.00 98 LYS A CA 1
ATOM 788 C C . LYS A 1 98 ? 8.638 10.534 -6.471 1.00 98.00 98 LYS A C 1
ATOM 790 O O . LYS A 1 98 ? 7.828 10.952 -5.651 1.00 98.00 98 LYS A O 1
ATOM 795 N N . GLU A 1 99 ? 8.537 9.344 -7.057 1.00 98.38 99 GLU A N 1
ATOM 796 C CA . GLU A 1 99 ? 7.413 8.429 -6.832 1.00 98.38 99 GLU A CA 1
ATOM 797 C C . GLU A 1 99 ? 7.423 7.894 -5.391 1.00 98.38 99 GLU A C 1
ATOM 799 O O . GLU A 1 99 ? 6.381 7.790 -4.749 1.00 98.38 99 GLU A O 1
ATOM 804 N N . TRP A 1 100 ? 8.613 7.646 -4.831 1.00 97.88 100 TRP A N 1
ATOM 80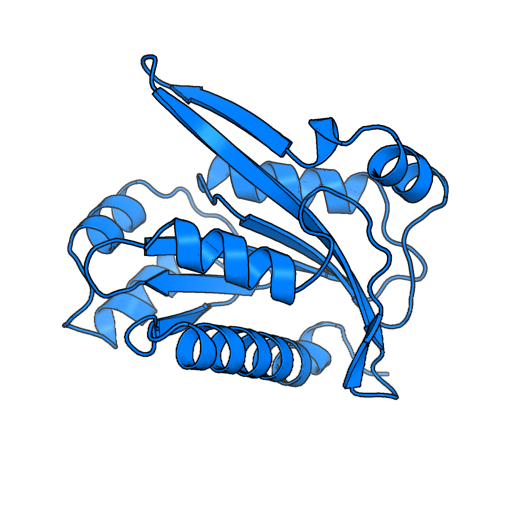5 C CA . TRP A 1 100 ? 8.757 7.270 -3.423 1.00 97.88 100 TRP A CA 1
ATOM 806 C C . TRP A 1 100 ? 8.268 8.366 -2.463 1.00 97.88 100 TRP A C 1
ATOM 808 O O . TRP A 1 100 ? 7.490 8.099 -1.548 1.00 97.88 100 TRP A O 1
ATOM 818 N N . SER A 1 101 ? 8.682 9.619 -2.679 1.00 97.50 101 SER A N 1
ATOM 819 C CA . SER A 1 101 ? 8.239 10.763 -1.875 1.00 97.50 101 SER A CA 1
ATOM 820 C C . SER A 1 101 ? 6.741 11.022 -2.009 1.00 97.50 101 SER A C 1
ATOM 822 O O . SER A 1 101 ? 6.110 11.428 -1.035 1.00 97.50 101 SER A O 1
ATOM 824 N N . GLN A 1 102 ? 6.167 10.770 -3.186 1.00 98.06 102 GLN A N 1
ATOM 825 C CA . GLN A 1 102 ? 4.728 10.856 -3.413 1.00 98.06 102 GLN A CA 1
ATOM 826 C C . GLN A 1 102 ? 3.971 9.832 -2.554 1.00 98.06 102 GLN A C 1
ATOM 828 O O . GLN A 1 102 ? 3.076 10.223 -1.806 1.00 98.06 102 GLN A O 1
ATOM 833 N N . LEU A 1 103 ? 4.397 8.563 -2.556 1.00 98.50 103 LEU A N 1
ATOM 834 C CA . LEU A 1 103 ? 3.816 7.526 -1.697 1.00 98.50 103 LEU A CA 1
ATOM 835 C C . LEU A 1 103 ? 3.939 7.865 -0.201 1.00 98.50 103 LEU A C 1
ATOM 837 O O . LEU A 1 103 ? 2.968 7.707 0.542 1.00 98.50 103 LEU A O 1
ATOM 841 N N . ILE A 1 104 ? 5.101 8.362 0.245 1.00 97.69 104 ILE A N 1
ATOM 842 C CA . ILE A 1 104 ? 5.271 8.846 1.626 1.00 97.69 104 ILE A CA 1
ATOM 843 C C . ILE A 1 104 ? 4.244 9.940 1.929 1.00 97.69 104 ILE A C 1
ATOM 845 O O . ILE A 1 104 ? 3.528 9.847 2.923 1.00 97.69 104 ILE A O 1
ATOM 849 N N . GLY A 1 105 ? 4.140 10.955 1.068 1.00 97.25 105 GLY A N 1
ATOM 850 C CA . GLY A 1 105 ? 3.190 12.053 1.240 1.00 97.25 105 GLY A CA 1
ATOM 851 C C . GLY A 1 105 ? 1.750 11.559 1.366 1.00 97.25 105 GLY A C 1
ATOM 852 O O . GLY A 1 105 ? 1.020 12.011 2.245 1.00 97.25 105 GLY A O 1
ATOM 853 N N . TYR A 1 106 ? 1.362 10.576 0.555 1.00 98.06 106 TYR A N 1
ATOM 854 C CA . TYR A 1 106 ? 0.046 9.949 0.636 1.00 98.06 106 TYR A CA 1
ATOM 855 C C . TYR A 1 106 ? -0.198 9.251 1.971 1.00 98.06 106 TYR A C 1
ATOM 857 O O . TYR A 1 106 ? -1.253 9.461 2.574 1.00 98.06 106 TYR A O 1
ATOM 865 N N . CYS A 1 107 ? 0.773 8.484 2.470 1.00 97.38 107 CYS A N 1
ATOM 8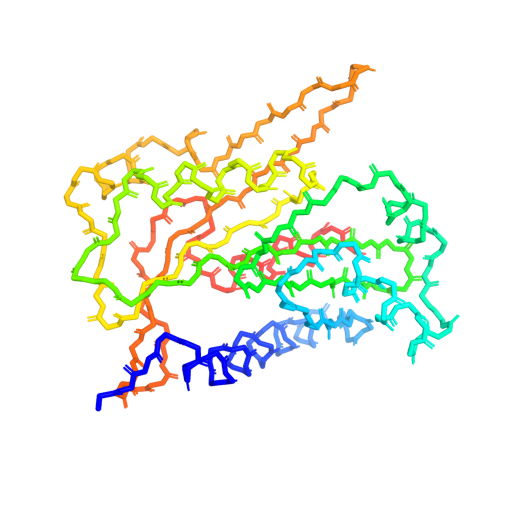66 C CA . CYS A 1 107 ? 0.659 7.812 3.765 1.00 97.38 107 CYS A CA 1
ATOM 867 C C . CYS A 1 107 ? 0.529 8.820 4.916 1.00 97.38 107 CYS A C 1
ATOM 869 O O . CYS A 1 107 ? -0.322 8.649 5.785 1.00 97.38 107 CYS A O 1
ATOM 871 N N . LEU A 1 108 ? 1.308 9.905 4.885 1.00 95.56 108 LEU A N 1
ATOM 872 C CA . LEU A 1 108 ? 1.281 10.945 5.917 1.00 95.56 108 LEU A CA 1
ATOM 873 C C . LEU A 1 108 ? -0.032 11.744 5.910 1.00 95.56 108 LEU A C 1
ATOM 875 O O . LEU A 1 108 ? -0.619 11.968 6.964 1.00 95.56 108 LEU A O 1
ATOM 879 N N . VAL A 1 109 ? -0.520 12.159 4.735 1.00 95.12 109 VAL A N 1
ATOM 880 C CA . VAL A 1 109 ? -1.748 12.973 4.612 1.00 95.12 109 VAL A CA 1
ATOM 881 C C . VAL A 1 109 ? -3.002 12.173 4.963 1.00 95.12 109 VAL A C 1
ATOM 883 O O . VAL A 1 109 ? -3.930 12.709 5.567 1.00 95.12 109 VAL A O 1
ATOM 886 N N . SER A 1 110 ? -3.044 10.895 4.585 1.00 95.25 110 SER A N 1
ATOM 887 C CA . SER A 1 110 ? -4.181 10.014 4.874 1.00 95.25 110 SER A CA 1
ATOM 888 C C . SER A 1 110 ? -4.068 9.292 6.214 1.00 95.25 110 SER A C 1
ATOM 890 O O . SER A 1 110 ? -5.025 8.641 6.623 1.00 95.25 110 SER A O 1
ATOM 892 N N . ASN A 1 111 ? -2.929 9.381 6.902 1.00 94.88 111 ASN A N 1
ATOM 893 C CA . ASN A 1 111 ? -2.623 8.552 8.065 1.00 94.88 111 ASN A CA 1
ATOM 894 C C . ASN A 1 111 ? -2.762 7.040 7.771 1.00 94.88 111 ASN A C 1
ATOM 896 O O . ASN A 1 111 ? -3.293 6.285 8.584 1.00 94.88 111 ASN A O 1
ATOM 900 N N . ALA A 1 112 ? -2.351 6.614 6.571 1.00 97.12 112 ALA A N 1
ATOM 901 C CA . ALA A 1 112 ? -2.317 5.207 6.188 1.00 97.12 112 ALA A CA 1
ATOM 902 C C . ALA A 1 112 ? -1.051 4.546 6.739 1.00 97.12 112 ALA A C 1
ATOM 904 O O . ALA A 1 112 ? 0.062 5.046 6.540 1.00 97.12 112 ALA A O 1
ATOM 905 N N . LYS A 1 113 ? -1.221 3.401 7.398 1.00 97.56 113 LYS A N 1
ATOM 906 C CA . LYS A 1 113 ? -0.130 2.656 8.031 1.00 97.56 113 LYS A CA 1
ATOM 907 C C . LYS A 1 113 ? 0.760 1.926 7.032 1.00 97.56 113 LYS A C 1
ATOM 909 O O . LYS A 1 113 ? 1.929 1.687 7.323 1.00 97.56 113 LYS A O 1
ATOM 914 N N . TYR A 1 114 ? 0.239 1.584 5.854 1.00 98.62 114 TYR A N 1
ATOM 915 C CA . TYR A 1 114 ? 0.956 0.784 4.863 1.00 98.62 114 TYR A CA 1
ATOM 916 C C . TYR A 1 114 ? 0.947 1.429 3.478 1.00 98.62 114 TYR A C 1
ATOM 918 O O . TYR A 1 114 ? -0.093 1.879 2.994 1.00 98.62 114 TYR A O 1
ATOM 926 N N . GLY A 1 115 ? 2.099 1.405 2.808 1.00 98.38 115 GLY A N 1
ATOM 927 C CA . GLY A 1 115 ? 2.256 1.893 1.440 1.00 98.38 115 GLY A CA 1
ATOM 928 C C . GLY A 1 115 ? 3.148 0.983 0.599 1.00 98.38 115 GLY A C 1
ATOM 929 O O . GLY A 1 115 ? 4.202 0.551 1.058 1.00 98.38 115 GLY A O 1
ATOM 930 N N . LEU A 1 116 ? 2.765 0.710 -0.645 1.00 98.19 116 LEU A N 1
ATOM 931 C CA . LEU A 1 116 ? 3.590 -0.023 -1.604 1.00 98.19 116 LEU A CA 1
ATOM 932 C C . LEU A 1 116 ? 3.806 0.805 -2.867 1.00 98.19 116 LEU A C 1
ATOM 934 O O . LEU A 1 116 ? 2.844 1.216 -3.510 1.00 98.19 116 LEU A O 1
ATOM 938 N N . LEU A 1 117 ? 5.070 0.997 -3.242 1.00 98.31 117 LEU A N 1
ATOM 939 C CA . LEU A 1 117 ? 5.443 1.484 -4.564 1.00 98.31 117 LEU A CA 1
ATOM 940 C C . LEU A 1 117 ? 5.650 0.270 -5.466 1.00 98.31 117 LEU A C 1
ATOM 942 O O . LEU A 1 117 ? 6.509 -0.570 -5.197 1.00 98.31 117 LEU A O 1
ATOM 946 N N . ILE A 1 118 ? 4.864 0.178 -6.530 1.00 98.31 118 ILE A N 1
ATOM 947 C CA . ILE A 1 118 ? 4.884 -0.934 -7.473 1.00 98.31 118 ILE A CA 1
ATOM 948 C C . ILE A 1 118 ? 5.300 -0.396 -8.833 1.00 98.31 118 ILE A C 1
ATOM 950 O O . ILE A 1 118 ? 4.634 0.482 -9.371 1.00 98.31 118 ILE A O 1
ATOM 954 N N . ASN A 1 119 ? 6.367 -0.937 -9.417 1.00 97.94 119 ASN A N 1
ATOM 955 C CA . ASN A 1 119 ? 6.717 -0.637 -10.804 1.00 97.94 119 ASN A CA 1
ATOM 956 C C . ASN A 1 119 ? 6.481 -1.857 -11.701 1.00 97.94 119 ASN A C 1
ATOM 958 O O . ASN A 1 119 ? 6.808 -2.985 -11.331 1.00 97.94 119 ASN A O 1
ATOM 962 N N . ILE A 1 120 ? 5.880 -1.631 -12.865 1.00 97.88 120 ILE A N 1
ATOM 963 C CA . ILE A 1 120 ? 5.503 -2.673 -13.819 1.00 97.88 120 ILE A CA 1
ATOM 964 C C . ILE A 1 120 ? 6.669 -2.933 -14.780 1.00 97.88 120 ILE A C 1
ATOM 966 O O . ILE A 1 120 ? 7.204 -2.015 -15.410 1.00 97.88 120 ILE A O 1
ATOM 970 N N . ASP A 1 121 ? 7.044 -4.206 -14.883 1.00 96.25 121 ASP A N 1
ATOM 971 C CA . ASP A 1 121 ? 8.082 -4.781 -15.743 1.00 96.25 121 ASP A CA 1
ATOM 972 C C . ASP A 1 121 ? 9.495 -4.205 -15.546 1.00 96.25 121 ASP A C 1
ATOM 974 O O . ASP A 1 121 ? 10.392 -4.472 -16.343 1.00 96.25 121 ASP A O 1
ATOM 978 N N . ASN A 1 122 ? 9.707 -3.379 -14.519 1.00 95.44 122 ASN A N 1
ATOM 979 C CA . ASN A 1 122 ? 10.951 -2.645 -14.311 1.00 95.44 122 ASN A CA 1
ATOM 980 C C . ASN A 1 122 ? 11.218 -2.384 -12.824 1.00 95.44 122 ASN A C 1
ATOM 982 O O . ASN A 1 122 ? 10.299 -2.269 -12.014 1.00 95.44 122 ASN A O 1
ATOM 986 N N . GLY A 1 123 ? 12.492 -2.186 -12.481 1.00 95.31 123 GLY A N 1
ATOM 987 C CA . GLY A 1 123 ? 12.936 -1.889 -11.120 1.00 95.31 123 GLY A CA 1
ATOM 988 C C . GLY A 1 123 ? 12.891 -0.415 -10.729 1.00 95.31 123 GLY A C 1
ATOM 989 O O . GLY A 1 123 ? 12.268 0.429 -11.377 1.00 95.31 123 GLY A O 1
ATOM 990 N N . CYS A 1 124 ? 13.570 -0.095 -9.633 1.00 95.88 124 CYS A N 1
ATOM 991 C CA . CYS A 1 124 ? 13.834 1.274 -9.217 1.00 95.88 124 CYS A CA 1
ATOM 992 C C . CYS A 1 124 ? 15.177 1.777 -9.769 1.00 95.88 124 CYS A C 1
ATOM 994 O O . CYS A 1 124 ? 16.027 1.007 -10.212 1.00 95.88 124 CYS A O 1
ATOM 996 N N . SER A 1 125 ? 15.391 3.091 -9.725 1.00 97.19 125 SER A N 1
ATOM 997 C CA . SER A 1 125 ? 16.700 3.696 -9.995 1.00 97.19 125 SER A CA 1
ATOM 998 C C . SER A 1 125 ? 17.753 3.209 -8.991 1.00 97.19 125 SER A C 1
ATOM 1000 O O . SER A 1 125 ? 17.412 2.907 -7.846 1.00 97.19 125 SER A O 1
ATOM 1002 N N . SER A 1 126 ? 19.034 3.205 -9.378 1.00 95.50 126 SER A N 1
ATOM 1003 C CA . SER A 1 126 ? 20.150 2.846 -8.483 1.00 95.50 126 SER A CA 1
ATOM 1004 C C . SER A 1 126 ? 20.160 3.678 -7.201 1.00 95.50 126 SER A C 1
ATOM 1006 O O . SER A 1 126 ? 20.327 3.153 -6.110 1.00 95.50 126 SER A O 1
ATOM 1008 N N . ARG A 1 127 ? 19.864 4.976 -7.315 1.00 95.44 127 ARG A N 1
ATOM 1009 C CA . ARG A 1 127 ? 19.774 5.870 -6.158 1.00 95.44 127 ARG A CA 1
ATOM 1010 C C . ARG A 1 127 ? 18.671 5.461 -5.179 1.00 95.44 127 ARG A C 1
ATOM 1012 O O . ARG A 1 127 ? 18.897 5.500 -3.976 1.00 95.44 127 ARG A O 1
ATOM 1019 N N . LEU A 1 128 ? 17.477 5.124 -5.676 1.00 95.94 128 LEU A N 1
ATOM 1020 C CA . LEU A 1 128 ? 16.392 4.660 -4.804 1.00 95.94 128 LEU A CA 1
ATOM 1021 C C . LEU A 1 128 ? 16.715 3.276 -4.224 1.00 95.94 128 LEU A C 1
ATOM 1023 O O . LEU A 1 128 ? 16.436 3.047 -3.053 1.00 95.94 128 LEU A O 1
ATOM 1027 N N . TYR A 1 129 ? 17.338 2.398 -5.015 1.00 95.25 129 TYR A N 1
ATOM 1028 C CA . TYR A 1 129 ? 17.806 1.090 -4.559 1.00 95.25 129 TYR A CA 1
ATOM 1029 C C . TYR A 1 129 ? 18.722 1.229 -3.340 1.00 95.25 129 TYR A C 1
ATOM 1031 O O . TYR A 1 129 ? 18.406 0.683 -2.287 1.00 95.25 129 TYR A O 1
ATOM 1039 N N . ASP A 1 130 ? 19.804 2.006 -3.454 1.00 93.38 130 ASP A N 1
ATOM 1040 C CA . ASP A 1 130 ? 20.784 2.171 -2.374 1.00 93.38 130 ASP A CA 1
ATOM 1041 C C . ASP A 1 130 ? 20.120 2.725 -1.107 1.00 93.38 130 ASP A C 1
ATOM 1043 O O . ASP A 1 130 ? 20.339 2.232 -0.003 1.00 93.38 130 ASP A O 1
ATOM 1047 N N . ILE A 1 131 ? 19.231 3.704 -1.272 1.00 93.06 131 ILE A N 1
ATOM 1048 C CA . ILE A 1 131 ? 18.474 4.281 -0.162 1.00 93.06 131 ILE A CA 1
ATOM 1049 C C . ILE A 1 131 ? 17.616 3.219 0.532 1.00 93.06 131 ILE A C 1
ATOM 1051 O O . ILE A 1 131 ? 17.724 3.038 1.739 1.00 93.06 131 ILE A O 1
ATOM 1055 N N . LEU A 1 132 ? 16.784 2.483 -0.203 1.00 93.62 132 LEU A N 1
ATOM 1056 C CA . LEU A 1 132 ? 15.881 1.501 0.404 1.00 93.62 132 LEU A CA 1
ATOM 1057 C C . LEU A 1 132 ? 16.596 0.254 0.933 1.00 93.62 132 LEU A C 1
ATOM 1059 O O . LEU A 1 132 ? 16.033 -0.454 1.767 1.00 93.62 132 LEU A O 1
ATOM 1063 N N . GLN A 1 133 ? 17.803 -0.020 0.443 1.00 91.12 133 GLN A N 1
ATOM 1064 C CA . GLN A 1 133 ? 18.631 -1.135 0.882 1.00 91.12 133 GLN A CA 1
ATOM 1065 C C . GLN A 1 133 ? 19.350 -0.835 2.204 1.00 91.12 133 GLN A C 1
ATOM 1067 O O . GLN A 1 133 ? 19.473 -1.726 3.046 1.00 91.12 133 GLN A O 1
ATOM 1072 N N . PHE A 1 134 ? 19.851 0.391 2.379 1.00 87.69 134 PHE A N 1
ATOM 1073 C CA . PHE A 1 134 ? 20.716 0.743 3.510 1.00 87.69 134 PHE A CA 1
ATOM 1074 C C . PHE A 1 134 ? 20.025 1.618 4.567 1.00 87.69 134 PHE A C 1
ATOM 1076 O O . PHE A 1 134 ? 20.389 1.555 5.738 1.00 87.69 134 PHE A O 1
ATOM 1083 N N . GLU A 1 135 ? 18.986 2.369 4.197 1.00 84.81 135 GLU A N 1
ATOM 1084 C CA . GLU A 1 135 ? 18.307 3.339 5.063 1.00 84.81 135 GLU A CA 1
ATOM 1085 C C . GLU A 1 135 ? 16.881 2.885 5.409 1.00 84.81 135 GLU A C 1
ATOM 1087 O O . GLU A 1 135 ? 15.889 3.481 4.983 1.00 84.81 135 GLU A O 1
ATOM 1092 N N . ASN A 1 136 ? 16.753 1.834 6.230 1.00 74.00 136 ASN A N 1
ATOM 1093 C CA . ASN A 1 136 ? 15.445 1.278 6.627 1.00 74.00 136 ASN A CA 1
ATOM 1094 C C . ASN A 1 136 ? 14.483 2.336 7.205 1.00 74.00 136 ASN A C 1
ATOM 1096 O O . ASN A 1 136 ? 13.273 2.255 6.991 1.00 74.00 136 ASN A O 1
ATOM 1100 N N . GLN A 1 137 ? 15.020 3.353 7.885 1.00 83.25 137 GLN A N 1
ATOM 1101 C CA . GLN A 1 137 ? 14.277 4.488 8.445 1.00 83.25 137 GLN A CA 1
ATOM 1102 C C . GLN A 1 137 ? 13.468 5.281 7.406 1.00 83.25 137 GLN A C 1
ATOM 1104 O O . GLN A 1 137 ? 12.437 5.856 7.731 1.00 83.25 137 GLN A O 1
ATOM 1109 N N . LEU A 1 138 ? 13.868 5.271 6.130 1.00 87.56 138 LEU A N 1
ATOM 1110 C CA . LEU A 1 138 ? 13.130 5.953 5.058 1.00 87.56 138 LEU A CA 1
ATOM 1111 C C . LEU A 1 138 ? 11.927 5.154 4.545 1.00 87.56 138 LEU A C 1
ATOM 1113 O O . LEU A 1 138 ? 11.167 5.639 3.708 1.00 87.56 138 LEU A O 1
ATOM 1117 N N . SER A 1 139 ? 11.749 3.941 5.063 1.00 93.88 139 SER A N 1
ATOM 1118 C CA . SER A 1 139 ? 10.620 3.052 4.791 1.00 93.88 139 SER A CA 1
ATOM 1119 C C . SER A 1 139 ? 9.845 2.656 6.052 1.00 93.88 139 SER A C 1
ATOM 1121 O O . SER A 1 139 ? 8.891 1.887 5.968 1.00 93.88 139 SER A O 1
ATOM 1123 N N . MET A 1 140 ? 10.240 3.193 7.208 1.00 95.69 140 MET A N 1
ATOM 1124 C CA . MET A 1 140 ? 9.549 3.067 8.485 1.00 95.69 140 MET A CA 1
ATOM 1125 C C . MET A 1 140 ? 9.540 4.440 9.155 1.00 95.69 140 MET A C 1
ATOM 1127 O O . MET A 1 140 ? 10.533 4.854 9.749 1.00 95.69 140 MET A O 1
ATOM 1131 N N . ILE A 1 141 ? 8.426 5.150 9.024 1.00 95.56 141 ILE A N 1
ATOM 1132 C CA . ILE A 1 141 ? 8.287 6.537 9.466 1.00 95.56 141 ILE A CA 1
ATOM 1133 C C . ILE A 1 141 ? 7.342 6.570 10.660 1.00 95.56 141 ILE A C 1
ATOM 1135 O O . ILE A 1 141 ? 6.244 6.032 10.580 1.00 95.56 141 ILE A O 1
ATOM 1139 N N . THR A 1 142 ? 7.735 7.240 11.738 1.00 95.25 142 THR A N 1
ATOM 1140 C CA . THR A 1 142 ? 6.864 7.476 12.894 1.00 95.25 142 THR A CA 1
ATOM 1141 C C . THR A 1 142 ? 6.441 8.938 12.911 1.00 95.25 142 THR A C 1
ATOM 1143 O O . THR A 1 142 ? 7.284 9.836 12.935 1.00 95.25 142 THR A O 1
ATOM 1146 N N . THR A 1 143 ? 5.136 9.190 12.894 1.00 94.25 143 THR A N 1
ATOM 1147 C CA . THR A 1 143 ? 4.561 10.507 13.171 1.00 94.25 143 THR A CA 1
ATOM 1148 C C . THR A 1 143 ? 4.087 10.566 14.617 1.00 94.25 143 THR A C 1
ATOM 1150 O O . THR A 1 143 ? 3.683 9.559 15.193 1.00 94.25 143 THR A O 1
ATOM 1153 N N . VAL A 1 144 ? 4.160 11.750 15.226 1.00 93.50 144 VAL A N 1
ATOM 1154 C CA . VAL A 1 144 ? 3.712 11.969 16.606 1.00 93.50 144 VAL A CA 1
ATOM 1155 C C . VAL A 1 144 ? 2.659 13.065 16.609 1.00 93.50 144 VAL A C 1
ATOM 1157 O O . VAL A 1 144 ? 2.934 14.196 16.208 1.00 93.50 144 VAL A O 1
ATOM 1160 N N . TYR A 1 145 ? 1.456 12.742 17.081 1.00 87.12 145 TYR A N 1
ATOM 1161 C CA . TYR A 1 145 ? 0.355 13.693 17.209 1.00 87.12 145 TYR A CA 1
ATOM 1162 C C . TYR A 1 145 ? -0.272 13.600 18.600 1.00 87.12 145 TYR A C 1
ATOM 1164 O O . TYR A 1 145 ? -0.731 12.540 19.022 1.00 87.12 145 TYR A O 1
ATOM 1172 N N . ASN A 1 146 ? -0.283 14.719 19.331 1.00 88.88 146 ASN A N 1
ATOM 1173 C CA . ASN A 1 146 ? -0.749 14.794 20.723 1.00 88.88 146 ASN A CA 1
ATOM 1174 C C . ASN A 1 146 ? -0.123 13.721 21.639 1.00 88.88 146 ASN A C 1
ATOM 1176 O O . ASN A 1 146 ? -0.794 13.175 22.510 1.00 88.88 146 ASN A O 1
ATOM 1180 N N . GLY A 1 147 ? 1.156 13.401 21.419 1.00 89.25 147 GLY A N 1
ATOM 1181 C CA . GLY A 1 147 ? 1.887 12.387 22.186 1.00 89.25 147 GLY A CA 1
ATOM 1182 C C . GLY A 1 147 ? 1.603 10.936 21.785 1.00 89.25 147 GLY A C 1
ATOM 1183 O O . GLY A 1 147 ? 2.208 10.042 22.363 1.00 89.25 147 GLY A O 1
ATOM 1184 N N . ASN A 1 148 ? 0.734 10.692 20.799 1.00 90.38 148 ASN A N 1
ATOM 1185 C CA . ASN A 1 148 ? 0.513 9.360 20.244 1.00 90.38 148 ASN A CA 1
ATOM 1186 C C . ASN A 1 148 ? 1.403 9.146 19.023 1.00 90.38 148 ASN A C 1
ATOM 1188 O O . ASN A 1 148 ? 1.419 9.978 18.111 1.00 90.38 148 ASN A O 1
ATOM 1192 N N . GLU A 1 149 ? 2.112 8.025 19.011 1.00 94.31 149 GLU A N 1
ATOM 1193 C CA . GLU A 1 149 ? 2.911 7.588 17.873 1.00 94.31 149 GLU A CA 1
ATOM 1194 C C . GLU A 1 149 ? 2.037 6.853 16.857 1.00 94.31 149 GLU A C 1
ATOM 1196 O O . GLU A 1 149 ? 1.191 6.029 17.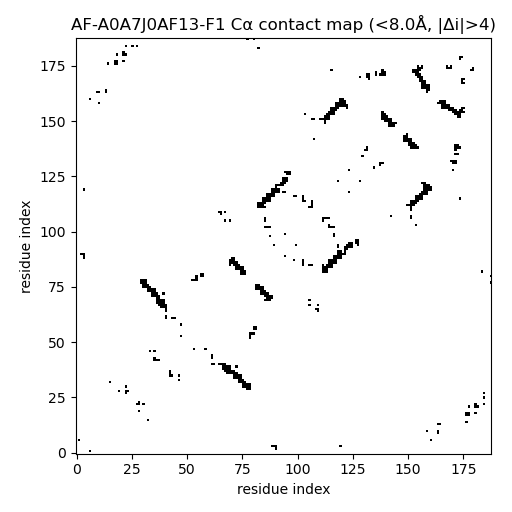212 1.00 94.31 149 GLU A O 1
ATOM 1201 N N . HIS A 1 150 ? 2.267 7.130 15.579 1.00 93.38 150 HIS A N 1
ATOM 1202 C CA . HIS A 1 150 ? 1.673 6.396 14.478 1.00 93.38 150 HIS A CA 1
ATOM 1203 C C . HIS A 1 150 ? 2.759 6.022 13.472 1.00 93.38 150 HIS A C 1
ATOM 1205 O O . HIS A 1 150 ? 3.534 6.867 13.024 1.00 93.38 150 HIS A O 1
ATOM 1211 N N . ASN A 1 151 ? 2.838 4.736 13.145 1.00 95.75 151 ASN A N 1
ATOM 1212 C CA . ASN A 1 151 ? 3.876 4.200 12.276 1.00 95.75 151 ASN A CA 1
ATOM 1213 C C . ASN A 1 151 ? 3.358 4.043 10.848 1.00 95.75 151 ASN A C 1
ATOM 1215 O O . ASN A 1 151 ? 2.230 3.617 10.638 1.00 95.75 151 ASN A O 1
ATOM 1219 N N . HIS A 1 152 ? 4.221 4.319 9.880 1.00 97.62 152 HIS A N 1
ATOM 1220 C CA . HIS A 1 152 ? 3.992 4.118 8.460 1.00 97.62 152 HIS A CA 1
ATOM 1221 C C . HIS A 1 152 ? 5.082 3.198 7.920 1.00 97.62 152 HIS A C 1
ATOM 1223 O O . HIS A 1 152 ? 6.272 3.505 8.020 1.00 97.62 152 HIS A O 1
ATOM 1229 N N . TYR A 1 153 ? 4.680 2.081 7.331 1.00 97.62 153 TYR A N 1
ATOM 1230 C CA . TYR A 1 153 ? 5.569 1.068 6.787 1.00 97.62 153 TYR A CA 1
ATOM 1231 C C . TYR A 1 153 ? 5.420 1.022 5.274 1.00 97.62 153 TYR A C 1
ATOM 1233 O O . TYR A 1 153 ? 4.330 0.805 4.744 1.00 97.62 153 TYR A O 1
ATOM 1241 N N . LEU A 1 154 ? 6.532 1.216 4.576 1.00 98.00 154 LEU A N 1
ATOM 1242 C CA . LEU A 1 154 ? 6.565 1.305 3.128 1.00 98.00 154 LEU A CA 1
ATOM 1243 C C . LEU A 1 154 ? 7.411 0.186 2.524 1.00 98.00 154 LEU A C 1
ATOM 1245 O O . LEU A 1 154 ? 8.371 -0.292 3.133 1.00 98.00 154 LEU A O 1
ATOM 1249 N N . GLY A 1 155 ? 7.072 -0.222 1.308 1.00 96.12 155 GLY A N 1
ATOM 1250 C CA . GLY A 1 155 ? 7.844 -1.196 0.541 1.00 96.12 155 GLY A CA 1
ATOM 1251 C C . GLY A 1 155 ? 7.880 -0.862 -0.936 1.00 96.12 155 GLY A C 1
ATOM 1252 O O . GLY A 1 155 ? 6.997 -0.178 -1.454 1.00 96.12 155 GLY A O 1
ATOM 1253 N N . PHE A 1 156 ? 8.901 -1.370 -1.615 1.00 96.81 156 PHE A N 1
ATOM 1254 C CA . PHE A 1 156 ? 8.982 -1.346 -3.069 1.00 96.81 156 PHE A CA 1
ATOM 1255 C C . PHE A 1 156 ? 8.909 -2.771 -3.624 1.00 96.81 156 PHE A C 1
ATOM 1257 O O . PHE A 1 156 ? 9.574 -3.679 -3.119 1.00 96.81 156 PHE A O 1
ATOM 1264 N N . MET A 1 157 ? 8.103 -2.961 -4.669 1.00 95.81 157 MET A N 1
ATOM 1265 C CA . MET A 1 157 ? 7.920 -4.243 -5.350 1.00 95.81 157 MET A CA 1
ATOM 1266 C C . MET A 1 157 ? 7.858 -4.053 -6.867 1.00 95.81 157 MET A C 1
ATOM 1268 O O . MET A 1 157 ? 7.509 -2.982 -7.365 1.00 95.81 157 MET A O 1
ATOM 1272 N N . GLN A 1 158 ? 8.166 -5.112 -7.613 1.00 97.06 158 GLN A N 1
ATOM 1273 C CA . GLN A 1 158 ? 8.087 -5.108 -9.073 1.00 97.06 158 GLN A CA 1
ATOM 1274 C C . GLN A 1 158 ? 7.003 -6.076 -9.527 1.00 97.06 158 GLN A C 1
ATOM 1276 O O . GLN A 1 158 ? 6.989 -7.226 -9.096 1.00 97.06 158 GLN A O 1
ATOM 1281 N N . TRP A 1 159 ? 6.092 -5.619 -10.379 1.00 97.56 159 TRP A N 1
ATOM 1282 C CA . TRP A 1 159 ? 5.110 -6.488 -11.022 1.00 97.56 159 TRP A CA 1
ATOM 1283 C C . TRP A 1 159 ? 5.657 -6.968 -12.360 1.00 97.56 159 TRP A C 1
ATOM 1285 O O . TRP A 1 159 ? 5.955 -6.143 -13.219 1.00 97.56 159 TRP A O 1
ATOM 1295 N N . ASN A 1 160 ? 5.753 -8.279 -12.559 1.00 96.75 160 ASN A N 1
ATOM 1296 C CA . ASN A 1 160 ? 6.096 -8.867 -13.847 1.00 96.75 160 ASN A CA 1
ATOM 1297 C C . ASN A 1 160 ? 4.807 -9.241 -14.586 1.00 96.75 160 ASN A C 1
ATOM 1299 O O . ASN A 1 160 ? 4.106 -10.184 -14.214 1.00 96.75 160 ASN A O 1
ATOM 1303 N N . SER A 1 161 ? 4.497 -8.504 -15.651 1.00 95.69 161 SER A N 1
ATOM 1304 C CA . SER A 1 161 ? 3.264 -8.690 -16.414 1.00 95.69 161 SER A CA 1
ATOM 1305 C C . SER A 1 161 ? 3.274 -9.902 -17.344 1.00 95.69 161 SER A C 1
ATOM 1307 O O . SER A 1 161 ? 2.218 -10.300 -17.830 1.00 95.69 161 SER A O 1
ATOM 1309 N N . VAL A 1 162 ? 4.441 -10.510 -17.582 1.00 94.88 162 VAL A N 1
ATOM 1310 C CA . VAL A 1 162 ? 4.572 -11.741 -18.376 1.00 94.88 162 VAL A CA 1
ATOM 1311 C C . VAL A 1 162 ? 4.259 -12.962 -17.518 1.00 94.88 162 VAL A C 1
ATOM 1313 O O . VAL A 1 162 ? 3.574 -13.878 -17.967 1.00 94.88 162 VAL A O 1
ATOM 1316 N N . THR A 1 163 ? 4.760 -12.988 -16.281 1.00 95.62 163 THR A N 1
ATOM 1317 C CA . THR A 1 163 ? 4.561 -14.110 -15.351 1.00 95.62 163 THR A CA 1
ATOM 1318 C C . THR A 1 163 ? 3.369 -13.915 -14.415 1.00 95.62 163 THR A C 1
ATOM 1320 O O . THR A 1 163 ? 3.035 -14.842 -13.677 1.00 95.62 163 THR A O 1
ATOM 1323 N N . HIS A 1 164 ? 2.741 -12.733 -14.435 1.00 95.19 164 HIS A N 1
ATOM 1324 C CA . HIS A 1 164 ? 1.675 -12.313 -13.523 1.00 95.19 164 HIS A CA 1
ATOM 1325 C C . HIS A 1 164 ? 2.035 -12.545 -12.048 1.00 95.19 164 HIS A C 1
ATOM 1327 O O . HIS A 1 164 ? 1.251 -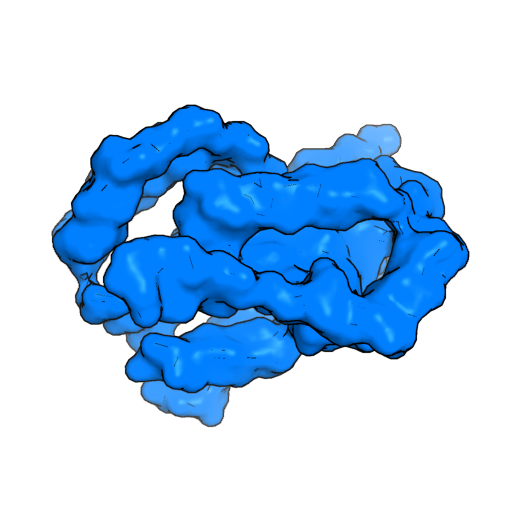13.095 -11.274 1.00 95.19 164 HIS A O 1
ATOM 1333 N N . ASN A 1 165 ? 3.257 -12.161 -11.675 1.00 95.75 165 ASN A N 1
ATOM 1334 C CA . ASN A 1 165 ? 3.797 -12.338 -10.332 1.00 95.75 165 ASN A CA 1
ATOM 1335 C C . ASN A 1 165 ? 4.596 -11.116 -9.876 1.00 95.75 165 ASN A C 1
ATOM 1337 O O . ASN A 1 165 ? 5.112 -10.345 -10.685 1.00 95.75 165 ASN A O 1
ATOM 1341 N N . PHE A 1 166 ? 4.739 -10.977 -8.557 1.00 94.25 166 PHE A N 1
ATOM 1342 C CA . PHE A 1 166 ? 5.667 -10.012 -7.979 1.00 94.25 166 PHE A CA 1
ATOM 1343 C C . PHE A 1 166 ? 7.088 -10.562 -7.918 1.00 94.25 166 PHE A C 1
ATOM 1345 O O . PHE A 1 166 ? 7.330 -11.652 -7.398 1.00 94.25 166 PHE A O 1
ATOM 1352 N N . GLU A 1 167 ? 8.037 -9.748 -8.362 1.00 89.56 167 GLU A N 1
ATOM 1353 C CA . GLU A 1 167 ? 9.452 -9.921 -8.079 1.00 89.56 167 GLU A CA 1
ATOM 1354 C C . GLU A 1 167 ? 9.794 -9.115 -6.821 1.00 89.56 167 GLU A C 1
ATOM 1356 O O . GLU A 1 167 ? 9.723 -7.880 -6.785 1.00 89.56 167 GLU A O 1
ATOM 1361 N N . TYR A 1 168 ? 10.122 -9.829 -5.743 1.00 77.31 168 TYR A N 1
ATOM 1362 C CA . TYR A 1 168 ? 10.438 -9.211 -4.461 1.00 77.31 168 TYR A CA 1
ATOM 1363 C C . TYR A 1 168 ? 11.887 -8.733 -4.450 1.00 77.31 168 TYR A C 1
ATOM 1365 O O . TYR A 1 168 ? 12.818 -9.512 -4.255 1.00 77.31 168 TYR A O 1
ATOM 1373 N N . SER A 1 169 ? 12.077 -7.425 -4.610 1.00 72.12 169 SER A N 1
ATOM 1374 C CA . SER A 1 169 ? 13.391 -6.783 -4.519 1.00 72.12 169 SER A CA 1
ATOM 1375 C C . SER A 1 169 ? 13.924 -6.674 -3.087 1.00 72.12 169 SER A C 1
ATOM 1377 O O . SER A 1 169 ? 15.065 -6.270 -2.906 1.00 72.12 169 SER A O 1
ATOM 1379 N N . ASN A 1 170 ? 13.125 -7.031 -2.070 1.00 84.56 170 ASN A N 1
ATOM 1380 C CA . ASN A 1 170 ? 13.457 -6.897 -0.644 1.00 84.56 170 ASN A CA 1
ATOM 1381 C C . ASN A 1 170 ? 13.825 -5.463 -0.214 1.00 84.56 170 ASN A C 1
ATOM 1383 O O . ASN A 1 170 ? 14.596 -5.282 0.729 1.00 84.56 170 ASN A O 1
ATOM 1387 N N . LEU A 1 171 ? 13.256 -4.460 -0.890 1.00 92.12 171 LEU A N 1
ATOM 1388 C CA . LEU A 1 171 ? 13.553 -3.045 -0.678 1.00 92.12 171 LEU A CA 1
ATOM 1389 C C . LEU A 1 171 ? 12.487 -2.367 0.184 1.00 92.12 171 LEU A C 1
ATOM 1391 O O . LEU A 1 171 ? 11.287 -2.486 -0.075 1.00 92.12 171 LEU A O 1
ATOM 1395 N N . GLY A 1 172 ? 12.950 -1.608 1.175 1.00 93.62 172 GLY A N 1
ATOM 1396 C CA . GLY A 1 172 ? 12.110 -0.993 2.194 1.00 93.62 172 GLY A CA 1
ATOM 1397 C C . GLY A 1 172 ? 11.721 -1.965 3.311 1.00 93.62 172 GLY A C 1
ATOM 1398 O O . GLY A 1 172 ? 12.194 -3.104 3.388 1.00 93.62 172 GLY A O 1
ATOM 1399 N N . TYR A 1 173 ? 10.843 -1.504 4.198 1.00 94.94 173 TYR A N 1
ATOM 1400 C CA . TYR A 1 173 ? 10.387 -2.265 5.350 1.00 94.94 173 TYR A CA 1
ATOM 1401 C C . TYR A 1 173 ? 9.506 -3.429 4.905 1.00 94.94 173 TYR A C 1
ATOM 1403 O O . TYR A 1 173 ? 9.761 -4.571 5.278 1.00 94.94 173 TYR A O 1
ATOM 1411 N N . LEU A 1 174 ? 8.499 -3.168 4.063 1.00 94.75 174 LEU A N 1
ATOM 1412 C CA . LEU A 1 174 ? 7.609 -4.203 3.533 1.00 94.75 174 LEU A CA 1
ATOM 1413 C C . LEU A 1 174 ? 8.266 -4.927 2.352 1.00 94.75 174 LEU A C 1
ATOM 1415 O O . LEU A 1 174 ? 8.050 -4.598 1.188 1.00 94.75 174 LEU A O 1
ATOM 1419 N N . LYS A 1 175 ? 9.055 -5.954 2.661 1.00 92.94 175 LYS A N 1
ATOM 1420 C CA . LYS A 1 175 ? 9.855 -6.692 1.667 1.00 92.94 175 LYS A CA 1
ATOM 1421 C C . LYS A 1 175 ? 9.046 -7.629 0.768 1.00 92.94 175 LYS A C 1
ATOM 1423 O O . LYS A 1 175 ? 9.517 -8.008 -0.300 1.00 92.94 175 LYS A O 1
ATOM 1428 N N . SER A 1 176 ? 7.853 -8.034 1.205 1.00 94.81 176 SER A N 1
ATOM 1429 C CA . SER A 1 176 ? 6.983 -8.956 0.470 1.00 94.81 176 SER A CA 1
ATOM 1430 C C . SER A 1 176 ? 5.516 -8.829 0.879 1.00 94.81 176 SER A C 1
ATOM 1432 O O . SER A 1 176 ? 5.201 -8.297 1.948 1.00 94.81 176 SER A O 1
ATOM 1434 N N . LEU A 1 177 ? 4.609 -9.377 0.064 1.00 95.62 177 LEU A N 1
ATOM 1435 C CA . LEU A 1 177 ? 3.188 -9.465 0.417 1.00 95.62 177 LEU A CA 1
ATOM 1436 C C . LEU A 1 177 ? 2.952 -10.362 1.639 1.00 95.62 177 LEU A C 1
ATOM 1438 O O . LEU A 1 177 ? 2.056 -10.087 2.434 1.00 95.62 177 LEU A O 1
ATOM 1442 N N . SER A 1 178 ? 3.780 -11.389 1.850 1.00 95.06 178 SER A N 1
ATOM 1443 C CA . SER A 1 178 ? 3.738 -12.205 3.071 1.00 95.06 178 SER A CA 1
ATOM 1444 C C . SER A 1 178 ? 4.118 -11.392 4.309 1.00 95.06 178 SER A C 1
ATOM 1446 O O . SER A 1 178 ? 3.552 -11.594 5.380 1.00 95.06 178 SER A O 1
ATOM 1448 N N . MET A 1 179 ? 5.062 -10.451 4.192 1.00 95.69 179 MET A N 1
ATOM 1449 C CA . MET A 1 179 ? 5.376 -9.535 5.288 1.00 95.69 179 MET A CA 1
ATOM 1450 C C . MET A 1 179 ? 4.225 -8.567 5.559 1.00 95.69 179 MET A C 1
ATOM 1452 O O . MET A 1 179 ? 3.812 -8.468 6.708 1.00 95.69 179 MET A O 1
ATOM 1456 N N . LEU A 1 180 ? 3.659 -7.945 4.520 1.00 97.25 180 LEU A N 1
ATOM 1457 C CA . LEU A 1 180 ? 2.457 -7.117 4.661 1.00 97.25 180 LEU A CA 1
ATOM 1458 C C . LEU A 1 180 ? 1.312 -7.896 5.330 1.00 97.25 180 LEU A C 1
ATOM 1460 O O . LEU A 1 180 ? 0.685 -7.386 6.251 1.00 97.25 180 LEU A O 1
ATOM 1464 N N . SER A 1 181 ? 1.092 -9.152 4.928 1.00 97.31 181 SER A N 1
ATOM 1465 C CA . SER A 1 181 ? 0.069 -10.019 5.529 1.00 97.31 181 SER A CA 1
ATOM 1466 C C . SER A 1 181 ? 0.306 -10.220 7.023 1.00 97.31 181 SER A C 1
ATOM 1468 O O . SER A 1 181 ? -0.623 -10.074 7.802 1.00 97.31 181 SER A O 1
ATOM 1470 N N . ARG A 1 182 ? 1.547 -10.518 7.436 1.00 97.56 182 ARG A N 1
ATOM 1471 C CA . ARG A 1 182 ? 1.897 -10.687 8.857 1.00 97.56 182 ARG A CA 1
ATOM 1472 C C . ARG A 1 182 ? 1.691 -9.408 9.660 1.00 97.56 182 ARG A C 1
ATOM 1474 O O . ARG A 1 182 ? 1.204 -9.486 10.779 1.00 97.56 182 ARG A O 1
ATOM 1481 N N . CYS A 1 183 ? 2.057 -8.259 9.097 1.00 97.19 183 CYS A N 1
ATOM 1482 C CA . CYS A 1 183 ? 1.831 -6.965 9.731 1.00 97.19 183 CYS A CA 1
ATOM 1483 C C . CYS A 1 183 ? 0.331 -6.711 9.939 1.00 97.19 183 CYS A C 1
ATOM 1485 O O . CYS A 1 183 ? -0.080 -6.479 11.066 1.00 97.19 183 CYS A O 1
ATOM 1487 N N . LEU A 1 184 ? -0.485 -6.883 8.894 1.00 97.88 184 LEU A N 1
ATOM 1488 C CA . LEU A 1 184 ? -1.942 -6.751 8.984 1.00 97.88 184 LEU A CA 1
ATOM 1489 C C . LEU A 1 184 ? -2.554 -7.745 9.981 1.00 97.88 184 LEU A C 1
ATOM 1491 O O . LEU A 1 184 ? -3.371 -7.355 10.797 1.00 97.88 184 LEU A O 1
ATOM 1495 N N . ILE A 1 185 ? -2.136 -9.015 9.970 1.00 97.31 185 ILE A N 1
ATOM 1496 C CA . ILE A 1 185 ? -2.601 -10.017 10.947 1.00 97.31 185 ILE A CA 1
ATOM 1497 C C . ILE A 1 185 ? -2.238 -9.612 12.375 1.00 97.31 185 ILE A C 1
ATOM 1499 O O . ILE A 1 185 ? -2.983 -9.921 13.287 1.00 97.31 185 ILE A O 1
ATOM 1503 N N . SER A 1 186 ? -1.093 -8.965 12.587 1.00 96.56 186 SER A N 1
ATOM 1504 C CA . SER A 1 186 ? -0.688 -8.528 13.924 1.00 96.56 186 SER A CA 1
ATOM 1505 C C . SER A 1 186 ? -1.481 -7.319 14.423 1.00 96.56 186 SER A C 1
ATOM 1507 O O . SER A 1 186 ? -1.457 -7.051 15.623 1.00 96.56 186 SER A O 1
ATOM 1509 N N . ASP A 1 187 ? -2.124 -6.581 13.523 1.00 95.06 187 ASP A N 1
ATOM 1510 C CA . ASP A 1 187 ? -2.912 -5.393 13.847 1.00 95.06 187 ASP A CA 1
ATOM 1511 C C . ASP A 1 187 ? -4.369 -5.714 14.219 1.00 95.06 187 ASP A C 1
ATOM 1513 O O . ASP A 1 187 ? -5.047 -4.866 14.804 1.00 95.06 187 ASP A O 1
ATOM 1517 N N . PHE A 1 188 ? -4.836 -6.926 13.895 1.00 93.38 188 PHE A N 1
ATOM 1518 C CA . PHE A 1 188 ? -6.194 -7.437 14.127 1.00 93.38 188 PHE A CA 1
ATOM 1519 C C . PHE A 1 188 ? -6.168 -8.668 15.041 1.00 93.38 188 PHE A C 1
ATOM 1521 O O . PHE A 1 188 ? -7.130 -8.942 15.787 1.00 93.38 188 PHE A O 1
#

Radius of gyration: 15.93 Å; Cα contacts (8 Å, |Δi|>4): 343; chains: 1; bounding box: 45×36×48 Å

Foldseek 3Di:
DDDQLNCVVLLVVVLVVLLCVLCVVVVLNLKDKDKDAFWPLVRLVVVCVVDVQADCVSVVLSVPADTDGAGMKIWIDSSHDTAIEGEHEEADQAAEPVSLVVQVVVCVRSVGQHYEYEYEPHYHDPHQQVCQVPPLCSQWDWDADPNDIRIHGYYYWYQYPVVSDIDQPCGHRCRDSSSVSVVVVVVD

Solvent-accessible surface area (backbone atoms only — not comparable to full-atom values): 10235 Å² total; per-residue (Å²): 132,88,54,64,78,76,47,45,66,62,53,53,51,51,51,51,50,54,40,48,54,51,29,48,77,66,77,38,67,66,53,44,80,46,81,40,62,38,46,48,46,64,37,50,52,50,53,46,74,76,36,87,77,62,37,66,67,59,57,58,50,50,71,73,54,63,94,42,78,38,70,30,36,35,46,34,30,62,58,75,59,74,50,39,37,39,36,44,72,41,72,40,87,47,48,41,64,67,60,52,52,49,48,51,50,51,28,65,74,69,69,24,40,32,37,36,43,34,23,43,74,24,56,61,30,71,71,41,45,54,43,32,67,73,39,50,64,85,16,46,42,75,47,75,57,96,87,43,78,45,62,31,41,23,18,38,42,24,39,34,79,87,78,74,41,75,50,68,72,55,24,25,60,35,33,40,69,69,51,48,36,51,54,55,60,71,75,106